Protein AF-A0A8T2GGM5-F1 (afdb_monomer_lite)

Foldseek 3Di:
DDDDDDDDDDPDDDDPVVVVVVVVVVVVVVVVVCVVVVVDDDPPPPDPDDDPPVVVVVVVVLVPCLADDDFDDWDKDFPDVVVTDIDIHRLHDPVLQVVVCVVKVVPWDFAFDQDQVPRDTHRDPQAGKTKDFDQQPNDSNNVSSLVSVCVVVVNDSVLDDTDMDIDADVPGDHHDDDPWHPHPPCCVPRNTDDDDDDDDD

Structure (mmCIF, N/CA/C/O backbone):
data_AF-A0A8T2GGM5-F1
#
_entry.id   AF-A0A8T2GGM5-F1
#
loop_
_atom_site.group_PDB
_atom_site.id
_atom_site.type_symbol
_atom_site.label_atom_id
_atom_site.label_alt_id
_atom_site.label_comp_id
_atom_site.label_asym_id
_atom_site.label_entity_id
_atom_site.label_seq_id
_atom_site.pdbx_PDB_ins_code
_atom_site.Cartn_x
_atom_site.Cartn_y
_atom_site.Cartn_z
_atom_site.occupancy
_atom_site.B_iso_or_equiv
_atom_site.auth_seq_id
_atom_site.auth_comp_id
_atom_site.auth_asym_id
_atom_site.auth_atom_id
_atom_site.pdbx_PDB_model_num
ATOM 1 N N . MET A 1 1 ? -84.535 -70.456 31.467 1.00 42.91 1 MET A N 1
ATOM 2 C CA . MET A 1 1 ? -83.185 -70.682 30.899 1.00 42.91 1 MET A CA 1
ATOM 3 C C . MET A 1 1 ? -82.770 -69.433 30.130 1.00 42.91 1 MET A C 1
ATOM 5 O O . MET A 1 1 ? -83.358 -69.172 29.094 1.00 42.91 1 MET A O 1
ATOM 9 N N . ALA A 1 2 ? -81.809 -68.649 30.625 1.00 42.91 2 ALA A N 1
ATOM 10 C CA . ALA A 1 2 ? -81.232 -67.522 29.884 1.00 42.91 2 ALA A CA 1
ATOM 11 C C . ALA A 1 2 ? -79.712 -67.502 30.117 1.00 42.91 2 ALA A C 1
ATOM 13 O O . ALA A 1 2 ? -79.258 -67.388 31.253 1.00 42.91 2 ALA A O 1
ATOM 14 N N . LYS A 1 3 ? -78.930 -67.706 29.048 1.00 44.69 3 LYS A N 1
ATOM 15 C CA . LYS A 1 3 ? -77.458 -67.732 29.071 1.00 44.69 3 LYS A CA 1
ATOM 16 C C . LYS A 1 3 ? -76.915 -66.301 29.046 1.00 44.69 3 LYS A C 1
ATOM 18 O O . LYS A 1 3 ? -77.117 -65.589 28.066 1.00 44.69 3 LYS A O 1
ATOM 23 N N . LEU A 1 4 ? -76.180 -65.918 30.089 1.00 45.84 4 LEU A N 1
ATOM 24 C CA . LEU A 1 4 ? -75.375 -64.696 30.124 1.00 45.84 4 LEU A CA 1
ATOM 25 C C . LEU A 1 4 ? -74.154 -64.863 29.201 1.00 45.84 4 LEU A C 1
ATOM 27 O O . LEU A 1 4 ? -73.395 -65.824 29.332 1.00 45.84 4 LEU A O 1
ATOM 31 N N . ARG A 1 5 ? -73.959 -63.937 28.259 1.00 47.62 5 ARG A N 1
ATOM 32 C CA . ARG A 1 5 ? -72.836 -63.940 27.310 1.00 47.62 5 ARG A CA 1
ATOM 33 C C . ARG A 1 5 ? -71.737 -63.017 27.847 1.00 47.62 5 ARG A C 1
ATOM 35 O O . ARG A 1 5 ? -71.919 -61.806 27.884 1.00 47.62 5 ARG A O 1
ATOM 42 N N . HIS A 1 6 ? -70.605 -63.574 28.277 1.00 51.78 6 HIS A N 1
ATOM 43 C CA . HIS A 1 6 ? -69.427 -62.779 28.638 1.00 51.78 6 HIS A CA 1
ATOM 44 C C . HIS A 1 6 ? -68.730 -62.242 27.382 1.00 51.78 6 HIS A C 1
ATOM 46 O O . HIS A 1 6 ? -68.282 -63.006 26.526 1.00 51.78 6 HIS A O 1
ATOM 52 N N . SER A 1 7 ? -68.638 -60.915 27.294 1.00 49.38 7 SER A N 1
ATOM 53 C CA . SER A 1 7 ? -67.821 -60.202 26.313 1.00 49.38 7 SER A CA 1
ATOM 54 C C . SER A 1 7 ? -66.350 -60.291 26.727 1.00 49.38 7 SER A C 1
ATOM 56 O O . SER A 1 7 ? -65.960 -59.772 27.772 1.00 49.38 7 SER A O 1
ATOM 58 N N . ARG A 1 8 ? -65.525 -60.976 25.926 1.00 52.66 8 ARG A N 1
ATOM 59 C CA . ARG A 1 8 ? -64.063 -60.944 26.058 1.00 52.66 8 ARG A CA 1
ATOM 60 C C . ARG A 1 8 ? -63.559 -59.634 25.450 1.00 52.66 8 ARG A C 1
ATOM 62 O O . ARG A 1 8 ? -63.553 -59.492 24.231 1.00 52.66 8 ARG A O 1
ATOM 69 N N . PHE A 1 9 ? -63.107 -58.703 26.289 1.00 50.44 9 PHE A N 1
ATOM 70 C CA . PHE A 1 9 ? -62.332 -57.546 25.839 1.00 50.44 9 PHE A CA 1
ATOM 71 C C . PHE A 1 9 ? -60.983 -58.030 25.299 1.00 50.44 9 PHE A C 1
ATOM 73 O O . PHE A 1 9 ? -60.097 -58.440 26.047 1.00 50.44 9 PHE A O 1
ATOM 80 N N . GLN A 1 10 ? -60.842 -58.021 23.979 1.00 55.25 10 GLN A N 1
ATOM 81 C CA . GLN A 1 10 ? -59.592 -58.337 23.307 1.00 55.25 10 GLN A CA 1
ATOM 82 C C . GLN A 1 10 ? -58.747 -57.058 23.270 1.00 55.25 10 GLN A C 1
ATOM 84 O O . GLN A 1 10 ? -59.100 -56.092 22.594 1.00 55.25 10 GLN A O 1
ATOM 89 N N . ALA A 1 11 ? -57.655 -57.024 24.037 1.00 58.66 11 ALA A N 1
ATOM 90 C CA . ALA A 1 11 ? -56.726 -55.898 24.031 1.00 58.66 11 ALA A CA 1
ATOM 91 C C . ALA A 1 11 ? -56.147 -55.724 22.617 1.00 58.66 11 ALA A C 1
ATOM 93 O O . ALA A 1 11 ? -55.472 -56.609 22.084 1.00 58.66 11 ALA A O 1
ATOM 94 N N . ARG A 1 12 ? -56.459 -54.585 21.991 1.00 62.25 12 ARG A N 1
ATOM 95 C CA . ARG A 1 12 ? -55.993 -54.217 20.652 1.00 62.25 12 ARG A CA 1
ATOM 96 C C . ARG A 1 12 ? -54.467 -54.118 20.690 1.00 62.25 12 ARG A C 1
ATOM 98 O O . ARG A 1 12 ? -53.935 -53.248 21.368 1.00 62.25 12 ARG A O 1
ATOM 105 N N . LYS A 1 13 ? -53.762 -55.015 19.994 1.00 65.06 13 LYS A N 1
ATOM 106 C CA . LYS A 1 13 ? -52.297 -54.958 19.866 1.00 65.06 13 LYS A CA 1
ATOM 107 C C . LYS A 1 13 ? -51.934 -53.795 18.943 1.00 65.06 13 LYS A C 1
ATOM 109 O O . LYS A 1 13 ? -52.386 -53.755 17.801 1.00 65.06 13 LYS A O 1
ATOM 114 N N . TRP A 1 14 ? -51.177 -52.830 19.455 1.00 70.00 14 TRP A N 1
ATOM 115 C CA . TRP A 1 14 ? -50.725 -51.678 18.675 1.00 70.00 14 TRP A CA 1
ATOM 116 C C . TRP A 1 14 ? -49.613 -52.115 17.723 1.00 70.00 14 TRP A C 1
ATOM 118 O O . TRP A 1 14 ? -48.764 -52.929 18.088 1.00 70.00 14 TRP A O 1
ATOM 128 N N . SER A 1 15 ? -49.632 -51.598 16.494 1.00 81.62 15 SER A N 1
ATOM 129 C CA . SER A 1 15 ? -48.531 -51.814 15.558 1.00 81.62 15 SER A CA 1
ATOM 130 C C . SER A 1 15 ? -47.267 -51.126 16.080 1.00 81.62 15 SER A C 1
ATOM 132 O O . SER A 1 15 ? -47.335 -50.107 16.770 1.00 81.62 15 SER A O 1
ATOM 134 N N . THR A 1 16 ? -46.101 -51.671 15.739 1.00 82.94 16 THR A N 1
ATOM 135 C CA . THR A 1 16 ? -44.793 -51.109 16.116 1.00 82.94 16 THR A CA 1
ATOM 136 C C . THR A 1 16 ? -44.655 -49.646 15.695 1.00 82.94 16 THR A C 1
ATOM 138 O O . THR A 1 16 ? -44.166 -48.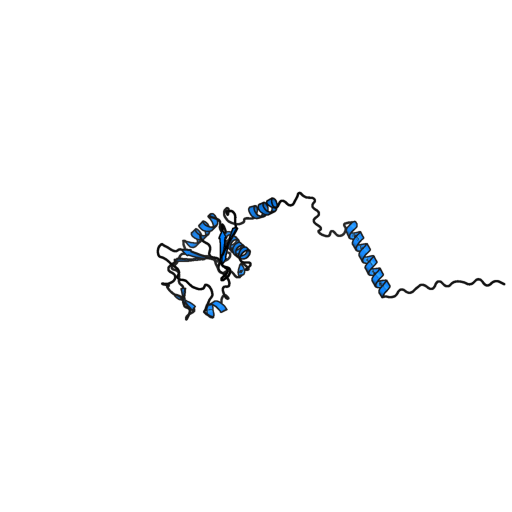829 16.467 1.00 82.94 16 THR A O 1
ATOM 141 N N . LEU A 1 17 ? -45.182 -49.285 14.521 1.00 83.12 17 LEU A N 1
ATOM 142 C CA . LEU A 1 17 ? -45.219 -47.906 14.034 1.00 83.12 17 LEU A CA 1
ATOM 143 C C . LEU A 1 17 ? -46.023 -46.974 14.956 1.00 83.12 17 LEU A C 1
ATOM 145 O O . LEU A 1 17 ? -45.583 -45.864 15.239 1.00 83.12 17 LEU A O 1
ATOM 149 N N . MET A 1 18 ? -47.178 -47.425 15.455 1.00 85.94 18 MET A N 1
ATOM 150 C CA . MET A 1 18 ? -48.008 -46.634 16.371 1.00 85.94 18 MET A CA 1
ATOM 151 C C . MET A 1 18 ? -47.339 -46.449 17.733 1.00 85.94 18 MET A C 1
ATOM 153 O O . MET A 1 18 ? -47.458 -45.384 18.329 1.00 85.94 18 MET A O 1
ATOM 157 N N . LEU A 1 19 ? -46.591 -47.450 18.203 1.00 88.00 19 LEU A N 1
ATOM 158 C CA . LEU A 1 19 ? -45.772 -47.332 19.412 1.00 88.00 19 LEU A CA 1
ATOM 159 C C . LEU A 1 19 ? -44.638 -46.314 19.237 1.00 88.00 19 LEU A C 1
ATOM 161 O O . LEU A 1 19 ? -44.424 -45.493 20.125 1.00 88.00 19 LEU A O 1
ATOM 165 N N . VAL A 1 20 ? -43.951 -46.324 18.090 1.00 90.25 20 VAL A N 1
ATOM 166 C CA . VAL A 1 20 ? -42.879 -45.360 17.785 1.00 90.25 20 VAL A CA 1
ATOM 167 C C . VAL A 1 20 ? -43.429 -43.937 17.680 1.00 90.25 20 VAL A C 1
ATOM 169 O O . VAL A 1 20 ? -42.880 -43.026 18.294 1.00 90.25 20 VAL A O 1
ATOM 172 N N . LEU A 1 21 ? -44.540 -43.741 16.966 1.00 90.50 21 LEU A N 1
ATOM 173 C CA . LEU A 1 21 ? -45.196 -42.434 16.853 1.00 90.50 21 LEU A CA 1
ATOM 174 C C . LEU A 1 21 ? -45.658 -41.912 18.217 1.00 90.50 21 LEU A C 1
ATOM 176 O O . LEU A 1 21 ? -45.466 -40.738 18.524 1.00 90.50 21 LEU A O 1
ATOM 180 N N . PHE A 1 22 ? -46.213 -42.786 19.058 1.00 91.38 22 PHE A N 1
ATOM 181 C CA . PHE A 1 22 ? -46.616 -42.428 20.413 1.00 91.38 22 PHE A CA 1
ATOM 182 C C . PHE A 1 22 ? -45.415 -42.046 21.289 1.00 91.38 22 PHE A C 1
ATOM 184 O O . PHE A 1 22 ? -45.475 -41.054 22.010 1.00 91.38 22 PHE A O 1
ATOM 191 N N . MET A 1 23 ? -44.300 -42.776 21.193 1.00 92.62 23 MET A N 1
ATOM 192 C CA . MET A 1 23 ? -43.065 -42.441 21.910 1.00 92.62 23 MET A CA 1
ATOM 193 C C . MET A 1 23 ? -42.485 -41.093 21.471 1.00 92.62 23 MET A C 1
ATOM 195 O O . MET A 1 23 ? -42.117 -40.291 22.326 1.00 92.62 23 MET A O 1
ATOM 199 N N . LEU A 1 24 ? -42.455 -40.807 20.165 1.00 93.75 24 LEU A N 1
ATOM 200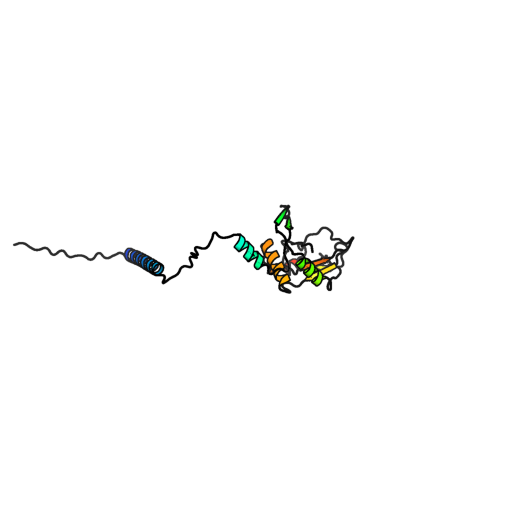 C CA . LEU A 1 24 ? -42.010 -39.512 19.638 1.00 93.75 24 LEU A CA 1
ATOM 201 C C . LEU A 1 24 ? -42.914 -38.372 20.120 1.00 93.75 24 LEU A C 1
ATOM 203 O O . LEU A 1 24 ? -42.420 -37.339 20.562 1.00 93.75 24 LEU A O 1
ATOM 207 N N . PHE A 1 25 ? -44.231 -38.578 20.108 1.00 94.50 25 PHE A N 1
ATOM 208 C CA . PHE A 1 25 ? -45.190 -37.599 20.611 1.00 94.50 25 PHE A CA 1
ATOM 209 C C . PHE A 1 25 ? -44.989 -37.315 22.109 1.00 94.50 25 PHE A C 1
ATOM 211 O O . PHE A 1 25 ? -44.865 -36.157 22.511 1.00 94.50 25 PHE A O 1
ATOM 218 N N . MET A 1 26 ? -44.853 -38.353 22.936 1.00 94.69 26 MET A N 1
ATOM 219 C CA . MET A 1 26 ? -44.595 -38.182 24.371 1.00 94.69 26 MET A CA 1
ATOM 220 C C . MET A 1 26 ? -43.242 -37.504 24.637 1.00 94.69 26 MET A C 1
ATOM 222 O O . MET A 1 26 ? -43.164 -36.634 25.502 1.00 94.69 26 MET A O 1
ATOM 226 N N . LEU A 1 27 ? -42.202 -37.822 23.857 1.00 93.44 27 LEU A N 1
ATOM 227 C CA . LEU A 1 27 ? -40.903 -37.148 23.932 1.00 93.44 27 LEU A CA 1
ATOM 228 C C . LEU A 1 27 ? -41.029 -35.647 23.631 1.00 93.44 27 LEU A C 1
ATOM 230 O O . LEU A 1 27 ? -40.470 -34.837 24.367 1.00 93.44 27 LEU A O 1
ATOM 234 N N . THR A 1 28 ? -41.796 -35.263 22.602 1.00 92.12 28 THR A N 1
ATOM 235 C CA . THR A 1 28 ? -42.014 -33.841 22.280 1.00 92.12 28 THR A CA 1
ATOM 236 C C . THR A 1 28 ? -42.745 -33.093 23.395 1.00 92.12 28 THR A C 1
ATOM 238 O O . THR A 1 28 ? -42.351 -31.978 23.728 1.00 92.12 28 THR A O 1
ATOM 241 N N . ILE A 1 29 ? -43.745 -33.710 24.035 1.00 93.88 29 ILE A N 1
ATOM 242 C CA . ILE A 1 29 ? -44.460 -33.111 25.173 1.00 93.88 29 ILE A CA 1
ATOM 243 C C . ILE A 1 29 ? -43.521 -32.903 26.364 1.00 93.88 29 ILE A C 1
ATOM 245 O O . ILE A 1 29 ? -43.540 -31.839 26.980 1.00 93.88 29 ILE A O 1
ATOM 249 N N . VAL A 1 30 ? -42.681 -33.892 26.681 1.00 90.38 30 VAL A N 1
ATOM 250 C CA . VAL A 1 30 ? -41.696 -33.773 27.766 1.00 90.38 30 VAL A CA 1
ATOM 251 C C . VAL A 1 30 ? -40.699 -32.653 27.467 1.00 90.38 30 VAL A C 1
ATOM 253 O O . VAL A 1 30 ? -40.417 -31.847 28.349 1.00 90.38 30 VAL A O 1
ATOM 256 N N . LEU A 1 31 ? -40.220 -32.544 26.224 1.00 88.38 31 LEU A N 1
ATOM 257 C CA . LEU A 1 31 ? -39.298 -31.482 25.816 1.00 88.38 31 LEU A CA 1
ATOM 258 C C . LEU A 1 31 ? -39.932 -30.086 25.955 1.00 88.38 31 LEU A C 1
ATOM 260 O O . LEU A 1 31 ? -39.297 -29.168 26.468 1.00 88.38 31 LEU A O 1
ATOM 264 N N . LEU A 1 32 ? -41.202 -29.942 25.556 1.00 88.25 32 LEU A N 1
ATOM 265 C CA . LEU A 1 32 ? -41.968 -28.700 25.702 1.00 88.25 32 LEU A CA 1
ATOM 266 C C . LEU A 1 32 ? -42.216 -28.339 27.170 1.00 88.25 32 LEU A C 1
ATOM 268 O O . LEU A 1 32 ? -42.110 -27.169 27.530 1.00 88.25 32 LEU A O 1
ATOM 272 N N . MET A 1 33 ? -42.492 -29.322 28.031 1.00 89.00 33 MET A N 1
ATOM 273 C CA . MET A 1 33 ? -42.613 -29.077 29.470 1.00 89.00 33 MET A CA 1
ATOM 274 C C . MET A 1 33 ? -41.278 -28.651 30.086 1.00 89.00 33 MET A C 1
ATOM 276 O O . MET A 1 33 ? -41.246 -27.692 30.847 1.00 89.00 33 MET A O 1
ATOM 280 N N . LEU A 1 34 ? -40.164 -29.295 29.731 1.00 84.44 34 LEU A N 1
ATOM 281 C CA . LEU A 1 34 ? -38.838 -28.907 30.226 1.00 84.44 34 LEU A CA 1
ATOM 282 C C . LEU A 1 34 ? -38.433 -27.487 29.791 1.00 84.44 34 LEU A C 1
ATOM 284 O O . LEU A 1 34 ? -37.801 -26.776 30.574 1.00 84.44 34 LEU A O 1
ATOM 288 N N . LEU A 1 35 ? -38.832 -27.064 28.585 1.00 80.56 35 LEU A N 1
ATOM 289 C CA . LEU A 1 35 ? -38.693 -25.683 28.109 1.00 80.56 35 LEU A CA 1
ATOM 290 C C . LEU A 1 35 ? -39.593 -24.716 28.897 1.00 80.56 35 LEU A C 1
ATOM 292 O O . LEU A 1 35 ? -39.129 -23.660 29.316 1.00 80.56 35 LEU A O 1
ATOM 296 N N . ALA A 1 36 ? -40.853 -25.083 29.155 1.00 78.06 36 ALA A N 1
ATOM 297 C CA . ALA A 1 36 ? -41.802 -24.255 29.906 1.00 78.06 36 ALA A CA 1
ATOM 298 C C . ALA A 1 36 ? -41.420 -24.081 31.389 1.00 78.06 36 ALA A C 1
ATOM 300 O O . ALA A 1 36 ? -41.644 -23.018 31.961 1.00 78.06 36 ALA A O 1
ATOM 301 N N . PHE A 1 37 ? -40.815 -25.102 32.004 1.00 82.38 37 PHE A N 1
ATOM 302 C CA . PHE A 1 37 ? -40.308 -25.058 33.380 1.00 82.38 37 PHE A CA 1
ATOM 303 C C . PHE A 1 37 ? -38.871 -24.513 33.490 1.00 82.38 37 PHE A C 1
ATOM 305 O O . PHE A 1 37 ? -38.316 -24.493 34.586 1.00 82.38 37 PHE A O 1
ATOM 312 N N . GLY A 1 38 ? -38.256 -24.077 32.381 1.00 69.12 38 GLY A N 1
ATOM 313 C CA . GLY A 1 38 ? -36.935 -23.435 32.384 1.00 69.12 38 GLY A CA 1
ATOM 314 C C . GLY A 1 38 ? -35.763 -24.356 32.746 1.00 69.12 38 GLY A C 1
ATOM 315 O O . GLY A 1 38 ? -34.688 -23.868 33.081 1.00 69.12 38 GLY A O 1
ATOM 316 N N . VAL A 1 39 ? -35.946 -25.680 32.680 1.00 74.00 39 VAL A N 1
ATOM 317 C CA . VAL A 1 39 ? -34.891 -26.677 32.959 1.00 74.00 39 VAL A CA 1
ATOM 318 C C . VAL A 1 39 ? -33.883 -26.748 31.803 1.00 74.00 39 VAL A C 1
ATOM 320 O O . VAL A 1 39 ? -32.714 -27.064 32.009 1.00 74.00 39 VAL A O 1
ATOM 323 N N . PHE A 1 40 ? -34.326 -26.397 30.593 1.00 56.47 40 PHE A N 1
ATOM 324 C CA . PHE A 1 40 ? -33.477 -26.141 29.434 1.00 56.47 40 PHE A CA 1
ATOM 325 C C . PHE A 1 40 ? -33.751 -24.728 28.921 1.00 56.47 40 PHE A C 1
ATOM 327 O O . PHE A 1 40 ? -34.830 -24.447 28.407 1.00 56.47 40 PHE A O 1
ATOM 334 N N . SER A 1 41 ? -32.775 -23.835 29.037 1.00 56.53 41 SER A N 1
ATOM 335 C CA . SER A 1 41 ? -32.801 -22.526 28.390 1.00 56.53 41 SER A CA 1
ATOM 336 C C . SER A 1 41 ? -32.208 -22.648 26.984 1.00 56.53 41 SER A C 1
ATOM 338 O O . SER A 1 41 ? -31.015 -22.887 26.809 1.00 56.53 41 SER A O 1
ATOM 340 N N . LEU A 1 42 ? -33.045 -22.484 25.956 1.00 51.19 42 LEU A N 1
ATOM 341 C CA . LEU A 1 42 ? -32.550 -22.097 24.633 1.00 51.19 42 LEU A CA 1
ATOM 342 C C . LEU A 1 42 ? -32.047 -20.648 24.740 1.00 51.19 42 LEU A C 1
ATOM 344 O O . LEU A 1 42 ? -32.717 -19.849 25.400 1.00 51.19 42 LEU A O 1
ATOM 348 N N . PRO A 1 43 ? -30.912 -20.277 24.119 1.00 46.62 43 PRO A N 1
ATOM 349 C CA . PRO A 1 43 ? -30.427 -18.904 24.126 1.00 46.62 43 PRO A CA 1
ATOM 350 C C . PRO A 1 43 ? -31.308 -18.081 23.181 1.00 46.62 43 PRO A C 1
ATOM 352 O O . PRO A 1 43 ? -30.952 -17.797 22.042 1.00 46.62 43 PRO A O 1
ATOM 355 N N . ILE A 1 44 ? -32.513 -17.760 23.636 1.00 46.75 44 ILE A N 1
ATOM 356 C CA . ILE A 1 44 ? -33.374 -16.769 23.016 1.00 46.75 44 ILE A CA 1
ATOM 357 C C . ILE A 1 44 ? -33.119 -15.498 23.812 1.00 46.75 44 ILE A C 1
ATOM 359 O O . ILE A 1 44 ? -33.619 -15.339 24.924 1.00 46.75 44 ILE A O 1
ATOM 363 N N . ASN A 1 45 ? -32.267 -14.636 23.256 1.00 40.12 45 ASN A N 1
ATOM 364 C CA . ASN A 1 45 ? -32.046 -13.284 23.752 1.00 40.12 45 ASN A CA 1
ATOM 365 C C . ASN A 1 45 ? -33.366 -12.509 23.654 1.00 40.12 45 ASN A C 1
ATOM 367 O O . ASN A 1 45 ? -33.648 -11.877 22.640 1.00 40.12 45 ASN A O 1
ATOM 371 N N . ASN A 1 46 ? -34.169 -12.578 24.709 1.00 41.75 46 ASN A N 1
ATOM 372 C CA . ASN A 1 46 ? -35.266 -11.661 24.963 1.00 41.75 46 ASN A CA 1
ATOM 373 C C . ASN A 1 46 ? -34.772 -10.621 25.966 1.00 41.75 46 ASN A C 1
ATOM 375 O O . ASN A 1 46 ? -35.169 -10.647 27.127 1.00 41.75 46 ASN A O 1
ATOM 379 N N . ASP A 1 47 ? -33.896 -9.726 25.516 1.00 39.09 47 ASP A N 1
ATOM 380 C CA . ASP A 1 47 ? -33.758 -8.445 26.195 1.00 39.09 47 ASP A CA 1
ATOM 381 C C . ASP A 1 47 ? -34.750 -7.488 25.548 1.00 39.09 47 ASP A C 1
ATOM 383 O O . ASP A 1 47 ? -34.555 -6.988 24.438 1.00 39.09 47 ASP A O 1
ATOM 387 N N . GLU A 1 48 ? -35.829 -7.238 26.281 1.00 43.94 48 GLU A N 1
ATOM 388 C CA . GLU A 1 48 ? -36.600 -6.009 26.192 1.00 43.94 48 GLU A CA 1
ATOM 389 C C . GLU A 1 48 ? -35.661 -4.857 26.586 1.00 43.94 48 GLU A C 1
ATOM 391 O O . GLU A 1 48 ? -35.612 -4.389 27.719 1.00 43.94 48 GLU A O 1
ATOM 396 N N . SER A 1 49 ? -34.823 -4.453 25.637 1.00 40.31 49 SER A N 1
ATOM 397 C CA . SER A 1 49 ? -33.986 -3.271 25.721 1.00 40.31 49 SER A CA 1
ATOM 398 C C . SER A 1 49 ? -34.231 -2.435 24.473 1.00 40.31 49 SER A C 1
ATOM 400 O O . SER A 1 49 ? -34.470 -2.958 23.387 1.00 40.31 49 SER A O 1
ATOM 402 N N . SER A 1 50 ? -34.283 -1.129 24.715 1.00 46.09 50 SER A N 1
ATOM 403 C CA . SER A 1 50 ? -34.370 0.030 23.825 1.00 46.09 50 SER A CA 1
ATOM 404 C C . SER A 1 50 ? -34.142 -0.229 22.326 1.00 46.09 50 SER A C 1
ATOM 406 O O . SER A 1 50 ? -33.272 -1.024 21.978 1.00 46.09 50 SER A O 1
ATOM 408 N N . PRO A 1 51 ? -34.844 0.492 21.421 1.00 42.97 51 PRO A N 1
ATOM 409 C CA . PRO A 1 51 ? -34.704 0.290 19.979 1.00 42.97 51 PRO A CA 1
ATOM 410 C C . PRO A 1 51 ? -33.223 0.270 19.623 1.00 42.97 51 PRO A C 1
ATOM 412 O O . PRO A 1 51 ? -32.519 1.211 19.987 1.00 42.97 51 PRO A O 1
ATOM 415 N N . ILE A 1 52 ? -32.779 -0.832 19.000 1.00 50.34 52 ILE A N 1
ATOM 416 C CA . ILE A 1 52 ? -31.380 -1.101 18.664 1.00 50.34 52 ILE A CA 1
ATOM 417 C C . ILE A 1 52 ? -30.785 0.164 18.066 1.00 50.34 52 ILE A C 1
ATOM 419 O O . ILE A 1 52 ? -31.033 0.522 16.913 1.00 50.34 52 ILE A O 1
ATOM 423 N N . ASP A 1 53 ? -30.034 0.868 18.900 1.00 46.22 53 ASP A N 1
ATOM 424 C CA . ASP A 1 53 ? -29.446 2.118 18.510 1.00 46.22 53 ASP A CA 1
ATOM 425 C C . ASP A 1 53 ? -28.267 1.754 17.617 1.00 46.22 53 ASP A C 1
ATOM 427 O O . ASP A 1 53 ? -27.230 1.268 18.075 1.00 46.22 53 ASP A O 1
ATOM 431 N N . LEU A 1 54 ? -28.418 1.956 16.311 1.00 55.50 54 LEU A N 1
ATOM 432 C CA . LEU A 1 54 ? -27.304 1.848 15.372 1.00 55.50 54 LEU A CA 1
ATOM 433 C C . LEU A 1 54 ? -26.144 2.766 15.797 1.00 55.50 54 LEU A C 1
ATOM 435 O O . LEU A 1 54 ? -24.999 2.507 15.425 1.00 55.50 54 LEU A O 1
ATOM 439 N N . SER A 1 55 ? -26.405 3.792 16.619 1.00 53.06 55 SER A N 1
ATOM 440 C CA . SER A 1 55 ? -25.376 4.593 17.271 1.00 53.06 55 SER A CA 1
ATOM 441 C C . SER A 1 55 ? -24.597 3.822 18.342 1.00 53.06 55 SER A C 1
ATOM 443 O O . SER A 1 55 ? -23.411 4.087 18.482 1.00 53.06 55 SER A O 1
ATOM 445 N N . TYR A 1 56 ? -25.178 2.830 19.027 1.00 46.28 56 TYR A N 1
ATOM 446 C CA . TYR A 1 56 ? -24.466 1.949 19.960 1.00 46.28 56 TYR A CA 1
ATOM 447 C C . TYR A 1 56 ? -23.524 0.998 19.222 1.00 46.28 56 TYR A C 1
ATOM 449 O O . TYR A 1 56 ? -22.363 0.890 19.598 1.00 46.28 56 TYR A O 1
ATOM 457 N N . PHE A 1 57 ? -23.956 0.381 18.117 1.00 53.03 57 PHE A N 1
ATOM 458 C CA . PHE A 1 57 ? -23.053 -0.414 17.272 1.00 53.03 57 PHE A CA 1
ATOM 459 C C . PHE A 1 57 ? -21.970 0.452 16.627 1.00 53.03 57 PHE A C 1
ATOM 461 O O . PHE A 1 57 ? -20.799 0.076 16.618 1.00 53.03 57 PHE A O 1
ATOM 468 N N . ARG A 1 58 ? -22.333 1.649 16.151 1.00 49.06 58 ARG A N 1
ATOM 469 C CA . ARG A 1 58 ? -21.373 2.641 15.659 1.00 49.06 58 ARG A CA 1
ATOM 470 C C . ARG A 1 58 ? -20.400 3.060 16.762 1.00 49.06 58 ARG A C 1
ATOM 472 O O . ARG A 1 58 ? -19.205 3.092 16.497 1.00 49.06 58 ARG A O 1
ATOM 479 N N . ARG A 1 59 ? -20.858 3.327 17.989 1.00 45.25 59 ARG A N 1
ATOM 480 C CA . ARG A 1 59 ? -20.017 3.698 19.141 1.00 45.25 59 ARG A CA 1
ATOM 481 C C . ARG A 1 59 ? -19.132 2.547 19.583 1.00 45.25 59 ARG A C 1
ATOM 483 O O . ARG A 1 59 ? -17.943 2.769 19.712 1.00 45.25 59 ARG A O 1
ATOM 490 N N . ALA A 1 60 ? -19.641 1.326 19.695 1.00 46.09 60 ALA A N 1
ATOM 491 C CA . ALA A 1 60 ? -18.852 0.148 20.045 1.00 46.09 60 ALA A CA 1
ATOM 492 C C . ALA A 1 60 ? -17.799 -0.191 18.972 1.00 46.09 60 ALA A C 1
ATOM 494 O O . ALA A 1 60 ? -16.684 -0.578 19.311 1.00 46.09 60 ALA A O 1
ATOM 495 N N . ALA A 1 61 ? -18.106 0.005 17.684 1.00 54.03 61 ALA A N 1
ATOM 496 C CA . ALA A 1 61 ? -17.130 -0.102 16.595 1.00 54.03 61 ALA A CA 1
ATOM 497 C C . ALA A 1 61 ? -16.103 1.048 16.605 1.00 54.03 61 ALA A C 1
ATOM 499 O O . ALA A 1 61 ? -14.939 0.836 16.273 1.00 54.03 61 ALA A O 1
ATOM 500 N N . THR A 1 62 ? -16.515 2.250 17.021 1.00 49.81 62 THR A N 1
ATOM 501 C CA . THR A 1 62 ? -15.648 3.437 17.125 1.00 49.81 62 THR A CA 1
ATOM 502 C C . THR A 1 62 ? -14.739 3.372 18.362 1.00 49.81 62 THR A C 1
ATOM 504 O O . THR A 1 62 ? -13.563 3.707 18.273 1.00 49.81 62 THR A O 1
ATOM 507 N N . GLU A 1 63 ? -15.237 2.878 19.498 1.00 46.47 63 GLU A N 1
ATOM 508 C CA . GLU A 1 63 ? -14.488 2.661 20.745 1.00 46.47 63 GLU A CA 1
ATOM 509 C C . GLU A 1 63 ? -13.551 1.448 20.651 1.00 46.47 63 GLU A C 1
ATOM 511 O O . GLU A 1 63 ? -12.502 1.432 21.289 1.00 46.47 63 GLU A O 1
ATOM 516 N N . ARG A 1 64 ? -13.862 0.463 19.793 1.00 50.31 64 ARG A N 1
ATOM 517 C CA . ARG A 1 64 ? -12.957 -0.646 19.432 1.00 50.31 64 ARG A CA 1
ATOM 518 C C . ARG A 1 64 ? -11.967 -0.315 18.317 1.00 50.31 64 ARG A C 1
ATOM 520 O O . ARG A 1 64 ? -11.332 -1.232 17.793 1.00 50.31 64 ARG A O 1
ATOM 527 N N . SER A 1 65 ? -11.807 0.951 17.933 1.00 55.03 65 SER A N 1
ATOM 528 C CA . SER A 1 65 ? -10.744 1.333 17.005 1.00 55.03 65 SER A CA 1
ATOM 529 C C . SER A 1 65 ? -9.386 1.131 17.680 1.00 55.03 65 SER A C 1
ATOM 531 O O . SER A 1 65 ? -8.803 2.054 18.233 1.00 55.03 65 SER A O 1
ATOM 533 N N . GLU A 1 66 ? -8.854 -0.089 17.605 1.00 66.69 66 GLU A N 1
ATOM 534 C CA . GLU A 1 66 ? -7.485 -0.436 18.006 1.00 66.69 66 GLU A CA 1
ATOM 535 C C . GLU A 1 66 ? -6.413 0.208 17.099 1.00 66.69 66 GLU A C 1
ATOM 537 O O . GLU A 1 66 ? -5.230 -0.127 17.195 1.00 66.69 66 GLU A O 1
ATOM 542 N N . GLY A 1 67 ? -6.830 1.085 16.179 1.00 68.38 67 GLY A N 1
ATOM 543 C CA . GLY A 1 67 ? -5.965 1.877 15.316 1.00 68.38 67 GLY A CA 1
ATOM 544 C C . GLY A 1 67 ? -5.404 3.092 16.045 1.00 68.38 67 GLY A C 1
ATOM 545 O O . GLY A 1 67 ? -5.996 3.606 16.994 1.00 68.38 67 GLY A O 1
ATOM 546 N N . LEU A 1 68 ? -4.238 3.545 15.600 1.00 84.94 68 LEU A N 1
ATOM 547 C CA . LEU A 1 68 ? -3.617 4.748 16.137 1.00 84.94 68 LEU A CA 1
ATOM 548 C C . LEU A 1 68 ? -4.349 5.975 15.574 1.00 84.94 68 LEU A C 1
ATOM 550 O O . LEU A 1 68 ? -4.481 6.097 14.364 1.00 84.94 68 LEU A O 1
ATOM 554 N N . GLY A 1 69 ? -4.813 6.891 16.423 1.00 87.25 69 GLY A N 1
ATOM 555 C CA . GLY A 1 69 ? -5.454 8.131 15.971 1.00 87.25 69 GLY A CA 1
ATOM 556 C C . GLY A 1 69 ? -6.904 7.987 15.489 1.00 87.25 69 GLY A C 1
ATOM 557 O O . GLY A 1 69 ? -7.512 6.918 15.562 1.00 87.25 69 GLY A O 1
ATOM 558 N N . LYS A 1 70 ? -7.493 9.101 15.034 1.00 88.94 70 LYS A N 1
ATOM 559 C CA . LYS A 1 70 ? -8.885 9.147 14.552 1.00 88.94 70 LYS A CA 1
ATOM 560 C C . LYS A 1 70 ? -8.906 9.223 13.030 1.00 88.94 70 LYS A C 1
ATOM 562 O O . LYS A 1 70 ? -8.268 10.085 12.438 1.00 88.94 70 LYS A O 1
ATOM 567 N N . ARG A 1 71 ? -9.686 8.348 12.397 1.00 90.88 71 ARG A N 1
ATOM 568 C CA . ARG A 1 71 ? -9.974 8.431 10.959 1.00 90.88 71 ARG A CA 1
ATOM 569 C C . ARG A 1 71 ? -11.182 9.330 10.724 1.00 90.88 71 ARG A C 1
ATOM 571 O O . ARG A 1 71 ? -12.099 9.344 11.545 1.00 90.88 71 ARG A O 1
ATOM 578 N N . GLY A 1 72 ? -11.174 10.054 9.608 1.00 89.81 72 GLY A N 1
ATOM 579 C CA . GLY A 1 72 ? -12.361 10.753 9.116 1.00 89.81 72 GLY A CA 1
ATOM 580 C C . GLY A 1 72 ? -13.447 9.784 8.643 1.00 89.81 72 GLY A C 1
ATOM 581 O O . GLY A 1 72 ? -13.253 8.565 8.642 1.00 89.81 72 GLY A O 1
ATOM 582 N N . ASP A 1 73 ? -14.580 10.335 8.208 1.00 92.19 73 ASP A N 1
ATOM 583 C CA . ASP A 1 73 ? -15.681 9.542 7.659 1.00 92.19 73 ASP A CA 1
ATOM 584 C C . ASP A 1 73 ? -15.212 8.740 6.440 1.00 92.19 73 ASP A C 1
ATOM 586 O O . ASP A 1 73 ? -14.642 9.279 5.488 1.00 92.19 73 ASP A O 1
ATOM 590 N N . GLN A 1 74 ? -15.428 7.430 6.488 1.00 94.06 74 GLN A N 1
ATOM 591 C CA . GLN A 1 74 ? -14.935 6.499 5.480 1.00 94.06 74 GLN A CA 1
ATOM 592 C C . GLN A 1 74 ? -15.977 6.310 4.383 1.00 94.06 74 GLN A C 1
ATOM 594 O O . GLN A 1 74 ? -17.151 6.073 4.668 1.00 94.06 74 GLN A O 1
ATOM 599 N N . TRP A 1 75 ? -15.543 6.362 3.127 1.00 95.12 75 TRP A N 1
ATOM 600 C CA . TRP A 1 75 ? -16.396 6.092 1.972 1.00 95.12 75 TRP A CA 1
ATOM 601 C C . TRP A 1 75 ? -15.572 5.539 0.806 1.00 95.12 75 TRP A C 1
ATOM 603 O O . TRP A 1 75 ? -14.343 5.628 0.796 1.00 95.12 75 TRP A O 1
ATOM 613 N N . THR A 1 76 ? -16.254 4.904 -0.147 1.00 97.38 76 THR A N 1
ATOM 614 C CA . THR A 1 76 ? -15.622 4.237 -1.293 1.00 97.38 76 THR A CA 1
ATOM 615 C C . THR A 1 76 ? -16.025 4.922 -2.587 1.00 97.38 76 THR A C 1
ATOM 617 O O . THR A 1 76 ? -17.210 5.135 -2.832 1.00 97.38 76 THR A O 1
ATOM 620 N N . GLU A 1 77 ? -15.040 5.213 -3.423 1.00 97.88 77 GLU A N 1
ATOM 621 C CA . GLU A 1 77 ? -15.215 5.713 -4.781 1.00 97.88 77 GLU A CA 1
ATOM 622 C C . GLU A 1 77 ? -14.893 4.602 -5.781 1.00 97.88 77 GLU A C 1
ATOM 624 O O . GLU A 1 77 ? -13.870 3.926 -5.657 1.00 97.88 77 GLU A O 1
ATOM 629 N N . VAL A 1 78 ? -15.753 4.405 -6.778 1.00 98.12 78 VAL A N 1
ATOM 630 C CA . VAL A 1 78 ? -15.511 3.443 -7.860 1.00 98.12 78 VAL A CA 1
ATOM 631 C C . VAL A 1 78 ? -14.838 4.172 -9.017 1.00 98.12 78 VAL A C 1
ATOM 633 O O . VAL A 1 78 ? -15.448 5.058 -9.609 1.00 98.12 78 VAL A O 1
ATOM 636 N N . LEU A 1 79 ? -13.609 3.782 -9.360 1.00 98.12 79 LEU A N 1
ATOM 637 C CA . LEU A 1 79 ? -12.875 4.356 -10.493 1.00 98.12 79 LEU A CA 1
ATOM 638 C C . LEU A 1 79 ? -13.090 3.560 -11.780 1.00 98.12 79 LEU A C 1
ATOM 640 O O . LEU A 1 79 ? -13.218 4.137 -12.856 1.00 98.12 79 LEU A O 1
ATOM 644 N N . SER A 1 80 ? -13.098 2.230 -11.682 1.00 98.44 80 SER A N 1
ATOM 645 C CA . SER A 1 80 ? -13.299 1.344 -12.828 1.00 98.44 80 SER A CA 1
ATOM 646 C C . SER A 1 80 ? -13.822 -0.020 -12.390 1.00 98.44 80 SER A C 1
ATOM 648 O O . SER A 1 80 ? -13.550 -0.485 -11.281 1.00 98.44 80 SER A O 1
ATOM 650 N N . TRP A 1 81 ? -14.558 -0.673 -13.286 1.00 97.31 81 TRP A N 1
ATOM 651 C CA . TRP A 1 81 ? -14.991 -2.063 -13.142 1.00 97.31 81 TRP A CA 1
ATOM 652 C C . TRP A 1 81 ? -14.092 -3.041 -13.910 1.00 97.31 81 TRP A C 1
ATOM 654 O O . TRP A 1 81 ? -14.002 -4.205 -13.522 1.00 97.31 81 TRP A O 1
ATOM 664 N N . GLU A 1 82 ? -13.393 -2.571 -14.948 1.00 96.94 82 GLU A N 1
ATOM 665 C CA . GLU A 1 82 ? -12.524 -3.384 -15.800 1.00 96.94 82 GLU A CA 1
ATOM 666 C C . GLU A 1 82 ? -11.265 -2.588 -16.217 1.00 96.94 82 GLU A C 1
ATOM 668 O O . GLU A 1 82 ? -11.338 -1.736 -17.102 1.00 96.94 82 GLU A O 1
ATOM 673 N N . PRO A 1 83 ? -10.105 -2.810 -15.562 1.00 96.19 83 PRO A N 1
ATOM 674 C CA . PRO A 1 83 ? -9.933 -3.592 -14.335 1.00 96.19 83 PRO A CA 1
ATOM 675 C C . PRO A 1 83 ? -10.632 -2.933 -13.135 1.00 96.19 83 PRO A C 1
ATOM 677 O O . PRO A 1 83 ? -10.845 -1.724 -13.111 1.00 96.19 83 PRO A O 1
ATOM 680 N N . ARG A 1 84 ? -10.964 -3.726 -12.110 1.00 97.44 84 ARG A N 1
ATOM 681 C CA . ARG A 1 84 ? -11.574 -3.221 -10.871 1.00 97.44 84 ARG A CA 1
ATOM 682 C C . ARG A 1 84 ? -10.612 -2.283 -10.140 1.00 97.44 84 ARG A C 1
ATOM 684 O O . ARG A 1 84 ? -9.539 -2.719 -9.728 1.00 97.44 84 ARG A O 1
ATOM 691 N N . ALA A 1 85 ? -11.019 -1.034 -9.942 1.00 98.19 85 ALA A N 1
ATOM 692 C CA . ALA A 1 85 ? -10.251 -0.024 -9.226 1.00 98.19 85 ALA A CA 1
ATOM 693 C C . ALA A 1 85 ? -11.174 0.823 -8.342 1.00 98.19 85 ALA A C 1
ATOM 695 O O . ALA A 1 85 ? -12.195 1.337 -8.805 1.00 98.19 85 ALA A O 1
ATOM 696 N N . PHE A 1 86 ? -10.794 0.979 -7.074 1.00 98.00 86 PHE A N 1
ATOM 697 C CA . PHE A 1 86 ? -11.563 1.693 -6.056 1.00 98.00 86 PHE A CA 1
ATOM 698 C C . PHE A 1 86 ? -10.640 2.592 -5.228 1.00 98.00 86 PHE A C 1
ATOM 700 O O . PHE A 1 86 ? -9.491 2.224 -4.980 1.00 98.00 86 PHE A O 1
ATOM 707 N N . VAL A 1 87 ? -11.152 3.732 -4.759 1.00 98.31 87 VAL A N 1
ATOM 708 C CA . VAL A 1 87 ? -10.485 4.569 -3.748 1.00 98.31 87 VAL A CA 1
ATOM 709 C C . VAL A 1 87 ? -11.226 4.430 -2.427 1.00 98.31 87 VAL A C 1
ATOM 711 O O . VAL A 1 87 ? -12.426 4.688 -2.347 1.00 98.31 87 VAL A O 1
ATOM 714 N N . TYR A 1 88 ? -10.501 4.045 -1.379 1.00 97.62 88 TYR A N 1
ATOM 715 C CA . TYR A 1 88 ? -11.012 4.017 -0.011 1.00 97.62 88 TYR A CA 1
ATOM 716 C C . TYR A 1 88 ? -10.565 5.277 0.727 1.00 97.62 88 TYR A C 1
ATOM 718 O O . TYR A 1 88 ? -9.427 5.380 1.191 1.00 97.62 88 TYR A O 1
ATOM 726 N N . HIS A 1 89 ? -11.466 6.249 0.832 1.00 97.38 89 HIS A N 1
ATOM 727 C CA . HIS A 1 89 ? -11.187 7.523 1.486 1.00 97.38 89 HIS A CA 1
ATOM 728 C C . HIS A 1 89 ? -11.077 7.341 3.003 1.00 97.38 89 HIS A C 1
ATOM 730 O O . HIS A 1 89 ? -11.857 6.604 3.611 1.00 97.38 89 HIS A O 1
ATOM 736 N N . ASN A 1 90 ? -10.101 8.019 3.618 1.00 96.56 90 ASN A N 1
ATOM 737 C CA . ASN A 1 90 ? -9.815 7.948 5.058 1.00 96.56 90 ASN A CA 1
ATOM 738 C C . ASN A 1 90 ? -9.537 6.514 5.567 1.00 96.56 90 ASN A C 1
ATOM 740 O O . ASN A 1 90 ? -9.961 6.118 6.659 1.00 96.56 90 ASN A O 1
ATOM 744 N N . PHE A 1 91 ? -8.836 5.706 4.760 1.00 97.75 91 PHE A N 1
ATOM 745 C CA . PHE A 1 91 ? -8.476 4.331 5.122 1.00 97.75 91 PHE A CA 1
ATOM 746 C C . PHE A 1 91 ? -7.472 4.263 6.290 1.00 97.75 91 PHE A C 1
ATOM 748 O O . PHE A 1 91 ? -7.646 3.459 7.216 1.00 97.75 91 PHE A O 1
ATOM 755 N N . LEU A 1 92 ? -6.443 5.116 6.252 1.00 97.75 92 LEU A N 1
ATOM 756 C CA . LEU A 1 92 ? -5.484 5.337 7.338 1.00 97.75 92 LEU A CA 1
ATOM 757 C C . LEU A 1 92 ? -5.819 6.636 8.076 1.00 97.75 92 LEU A C 1
ATOM 759 O O . LEU A 1 92 ? -6.346 7.579 7.483 1.00 97.75 92 LEU A O 1
ATOM 763 N N . SER A 1 93 ? -5.517 6.685 9.370 1.00 97.56 93 SER A N 1
ATOM 764 C CA . SER A 1 93 ? -5.452 7.955 10.098 1.00 97.56 93 SER A CA 1
ATOM 765 C C . SER A 1 93 ? -4.142 8.686 9.786 1.00 97.56 93 SER A C 1
ATOM 767 O O . SER A 1 93 ? -3.168 8.083 9.328 1.00 97.56 93 SER A O 1
ATOM 769 N N . LYS A 1 94 ? -4.085 9.984 10.100 1.00 97.31 94 LYS A N 1
ATOM 770 C CA . LYS A 1 94 ? -2.850 10.773 9.980 1.00 97.31 94 LYS A CA 1
ATOM 771 C C . LYS A 1 94 ? -1.730 10.190 10.845 1.00 97.31 94 LYS A C 1
ATOM 773 O O . LYS A 1 94 ? -0.582 10.127 10.419 1.00 97.31 94 LYS A O 1
ATOM 778 N N . GLU A 1 95 ? -2.073 9.724 12.040 1.00 98.12 95 GLU A N 1
ATOM 779 C CA . GLU A 1 95 ? -1.124 9.140 12.980 1.00 98.12 95 GLU A CA 1
ATOM 780 C C . GLU A 1 95 ? -0.597 7.780 12.496 1.00 98.12 95 GLU A C 1
ATOM 782 O O . GLU A 1 95 ? 0.580 7.481 12.682 1.00 98.12 95 GLU A O 1
ATOM 787 N N . GLU A 1 96 ? -1.426 6.963 11.835 1.00 98.25 96 GLU A N 1
ATOM 788 C CA . GLU A 1 96 ? -0.979 5.723 11.186 1.00 98.25 96 GLU A CA 1
ATOM 789 C C . GLU A 1 96 ? -0.023 6.009 10.024 1.00 98.25 96 GLU A C 1
ATOM 791 O O . GLU A 1 96 ? 0.993 5.324 9.894 1.00 98.25 96 GLU A O 1
ATOM 796 N N . CYS A 1 97 ? -0.298 7.036 9.215 1.00 98.50 97 CYS A N 1
ATOM 797 C CA . CYS A 1 97 ? 0.605 7.455 8.145 1.00 98.50 97 CYS A CA 1
ATOM 798 C C . CYS A 1 97 ? 1.972 7.892 8.691 1.00 98.50 97 CYS A C 1
ATOM 800 O O . CYS A 1 97 ? 3.008 7.363 8.280 1.00 98.50 97 CYS A O 1
ATOM 802 N N . GLU A 1 98 ? 1.987 8.799 9.673 1.00 98.44 98 GLU A N 1
ATOM 803 C CA . GLU A 1 98 ? 3.217 9.268 10.324 1.00 98.44 98 GLU A CA 1
ATOM 804 C C . GLU A 1 98 ? 3.990 8.116 10.978 1.00 98.44 98 GLU A C 1
ATOM 806 O O . GLU A 1 98 ? 5.219 8.039 10.876 1.00 98.44 98 GLU A O 1
ATOM 811 N N . TYR A 1 99 ? 3.273 7.177 11.598 1.00 98.38 99 TYR A N 1
ATOM 812 C CA . TYR A 1 99 ? 3.852 5.975 12.177 1.00 98.38 99 TYR A CA 1
ATOM 813 C C . TYR A 1 99 ? 4.571 5.120 11.126 1.00 98.38 99 TYR A C 1
ATOM 815 O O . TYR A 1 99 ? 5.754 4.812 11.301 1.00 98.38 99 TYR A O 1
ATOM 823 N N . LEU A 1 100 ? 3.908 4.790 10.012 1.00 98.50 100 LEU A N 1
ATOM 824 C CA . LEU A 1 100 ? 4.495 4.008 8.918 1.00 98.50 100 LEU A CA 1
ATOM 825 C C . LEU A 1 100 ? 5.729 4.700 8.321 1.00 98.50 100 LEU A C 1
ATOM 827 O O . LEU A 1 100 ? 6.757 4.049 8.113 1.00 98.50 100 LEU A O 1
ATOM 831 N N . ILE A 1 101 ? 5.661 6.020 8.113 1.00 98.44 101 ILE A N 1
ATOM 832 C CA . ILE A 1 101 ? 6.792 6.824 7.631 1.00 98.44 101 ILE A CA 1
ATOM 833 C C . ILE A 1 101 ? 7.963 6.748 8.618 1.00 98.44 101 ILE A C 1
ATOM 835 O O . ILE A 1 101 ? 9.098 6.491 8.208 1.00 98.44 101 ILE A O 1
ATOM 839 N N . SER A 1 102 ? 7.709 6.931 9.918 1.00 98.25 102 SER A N 1
ATOM 840 C CA . SER A 1 102 ? 8.757 6.921 10.946 1.00 98.25 102 SER A CA 1
ATOM 841 C C . SER A 1 102 ? 9.470 5.570 11.051 1.00 98.25 102 SER A C 1
ATOM 843 O O . SER A 1 102 ? 10.695 5.529 11.174 1.00 98.25 102 SER A O 1
ATOM 845 N N . LEU A 1 103 ? 8.725 4.466 10.925 1.00 97.88 103 LEU A N 1
ATOM 846 C CA . LEU A 1 103 ? 9.275 3.114 10.929 1.00 97.88 103 LEU A CA 1
ATOM 847 C C . LEU A 1 103 ? 10.129 2.827 9.696 1.00 97.88 103 LEU A C 1
ATOM 849 O O . LEU A 1 103 ? 11.088 2.061 9.788 1.00 97.88 103 LEU A O 1
ATOM 853 N N . ALA A 1 104 ? 9.752 3.381 8.545 1.00 97.75 104 ALA A N 1
ATOM 854 C CA . ALA A 1 104 ? 10.393 3.091 7.274 1.00 97.75 104 ALA A CA 1
ATOM 855 C C . ALA A 1 104 ? 11.649 3.943 7.035 1.00 97.75 104 ALA A C 1
ATOM 857 O O . ALA A 1 104 ? 12.655 3.432 6.544 1.00 97.75 104 ALA A O 1
ATOM 858 N N . LYS A 1 105 ? 11.619 5.224 7.429 1.00 97.25 105 LYS A N 1
ATOM 859 C CA . LYS A 1 105 ? 12.679 6.218 7.187 1.00 97.25 105 LYS A CA 1
ATOM 860 C C . LYS A 1 105 ? 14.114 5.743 7.491 1.00 97.25 105 LYS A C 1
ATOM 862 O O . LYS A 1 105 ? 14.966 5.954 6.631 1.00 97.25 105 LYS A O 1
ATOM 867 N N . PRO A 1 106 ? 14.428 5.094 8.633 1.00 97.50 106 PRO A N 1
ATOM 868 C CA . PRO A 1 106 ? 15.800 4.658 8.926 1.00 97.50 106 PRO A CA 1
ATOM 869 C C . PRO A 1 106 ? 16.267 3.450 8.096 1.00 97.50 106 PRO A C 1
ATOM 871 O O . PRO A 1 106 ? 17.444 3.101 8.144 1.00 97.50 106 PRO A O 1
ATOM 874 N N . HIS A 1 107 ? 15.368 2.794 7.360 1.00 96.38 107 HIS A N 1
ATOM 875 C CA . HIS A 1 107 ? 15.637 1.556 6.623 1.00 96.38 107 HIS A CA 1
ATOM 876 C C . HIS A 1 107 ? 15.441 1.700 5.109 1.00 96.38 107 HIS A C 1
ATOM 878 O O . HIS A 1 107 ? 15.394 0.691 4.402 1.00 96.38 107 HIS A O 1
ATOM 884 N N . MET A 1 108 ? 15.295 2.931 4.611 1.00 95.44 108 MET A N 1
ATOM 885 C CA . MET A 1 108 ? 15.106 3.197 3.189 1.00 95.44 108 MET A CA 1
ATOM 886 C C . MET A 1 108 ? 16.380 2.903 2.403 1.00 95.44 108 MET A C 1
ATOM 888 O O . MET A 1 108 ? 17.438 3.472 2.664 1.00 95.44 108 MET A O 1
ATOM 892 N N . VAL A 1 109 ? 16.252 2.049 1.393 1.00 93.19 109 VAL A N 1
ATOM 893 C CA . VAL A 1 109 ? 17.314 1.750 0.429 1.00 93.19 109 VAL A CA 1
ATOM 894 C C . VAL A 1 109 ? 16.809 1.996 -0.984 1.00 93.19 109 VAL A C 1
ATOM 896 O O . VAL A 1 109 ? 15.602 2.003 -1.227 1.00 93.19 109 VAL A O 1
ATOM 899 N N . LYS A 1 110 ? 17.717 2.217 -1.937 1.00 90.50 110 LYS A N 1
ATOM 900 C CA . LYS A 1 110 ? 17.343 2.382 -3.345 1.00 90.50 110 LYS A CA 1
ATOM 901 C C . LYS A 1 110 ? 16.525 1.174 -3.812 1.00 90.50 110 LYS A C 1
ATOM 903 O O . LYS A 1 110 ? 16.910 0.029 -3.581 1.00 90.50 110 LYS A O 1
ATOM 908 N N . SER A 1 111 ? 15.376 1.438 -4.429 1.00 85.56 111 SER A N 1
ATOM 909 C CA . SER A 1 111 ? 14.483 0.387 -4.907 1.00 85.56 111 SER A CA 1
ATOM 910 C C . SER A 1 111 ? 15.106 -0.352 -6.082 1.00 85.56 111 SER A C 1
ATOM 912 O O . SER A 1 111 ? 15.718 0.237 -6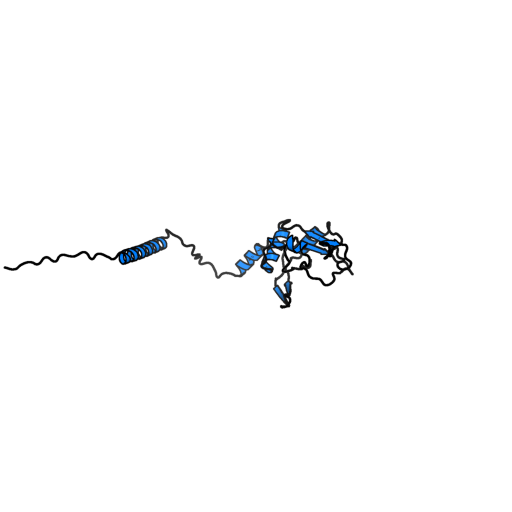.972 1.00 85.56 111 SER A O 1
ATOM 914 N N . THR A 1 112 ? 14.893 -1.656 -6.094 1.00 80.56 112 THR A N 1
ATOM 915 C CA . THR A 1 112 ? 15.315 -2.556 -7.160 1.00 80.56 112 THR A CA 1
ATOM 916 C C . THR A 1 112 ? 14.088 -3.177 -7.817 1.00 80.56 112 THR A C 1
ATOM 918 O O . THR A 1 112 ? 12.978 -3.124 -7.280 1.00 80.56 112 THR A O 1
ATOM 921 N N . VAL A 1 113 ? 14.273 -3.737 -9.009 1.00 76.50 113 VAL A N 1
ATOM 922 C CA . VAL A 1 113 ? 13.250 -4.536 -9.698 1.00 76.50 113 VAL A CA 1
ATOM 923 C C . VAL A 1 113 ? 13.696 -5.987 -9.775 1.00 76.50 113 VAL A C 1
ATOM 925 O O . VAL A 1 113 ? 14.895 -6.268 -9.744 1.00 76.50 113 VAL A O 1
ATOM 928 N N . VAL A 1 114 ? 12.733 -6.901 -9.863 1.00 73.19 114 VAL A N 1
ATOM 929 C CA . VAL A 1 114 ? 13.009 -8.310 -10.144 1.00 73.19 114 VAL A CA 1
ATOM 930 C C . VAL A 1 114 ? 13.261 -8.448 -11.640 1.00 73.19 114 VAL A C 1
ATOM 932 O O . VAL A 1 114 ? 12.446 -8.034 -12.461 1.00 73.19 114 VAL A O 1
ATOM 935 N N . ASP A 1 115 ? 14.416 -8.990 -11.989 1.00 70.06 115 ASP A N 1
ATOM 936 C CA . ASP A 1 115 ? 14.782 -9.331 -13.354 1.00 70.06 115 ASP A CA 1
ATOM 937 C C . ASP A 1 115 ? 13.989 -10.570 -13.801 1.00 70.06 115 ASP A C 1
ATOM 939 O O . ASP A 1 115 ? 14.020 -11.602 -13.134 1.00 70.06 115 ASP A O 1
ATOM 943 N N . SER A 1 116 ? 13.251 -10.469 -14.907 1.00 67.31 116 SER A N 1
ATOM 944 C CA . SER A 1 116 ? 12.319 -11.514 -15.354 1.00 67.31 116 SER A CA 1
ATOM 945 C C . SER A 1 116 ? 12.998 -12.783 -15.873 1.00 67.31 116 SER A C 1
ATOM 947 O O . SER A 1 116 ? 12.360 -13.828 -15.924 1.00 67.31 116 SER A O 1
ATOM 949 N N . GLU A 1 117 ? 14.269 -12.705 -16.275 1.00 70.19 117 GLU A N 1
ATOM 950 C CA . GLU A 1 117 ? 15.025 -13.862 -16.770 1.00 70.19 117 GLU A CA 1
ATOM 951 C C . GLU A 1 117 ? 15.686 -14.621 -15.618 1.00 70.19 117 GLU A C 1
ATOM 953 O O . GLU A 1 117 ? 15.726 -15.850 -15.606 1.00 70.19 117 GLU A O 1
ATOM 958 N N . THR A 1 118 ? 16.214 -13.885 -14.639 1.00 71.25 118 THR A N 1
ATOM 959 C CA . THR A 1 118 ? 17.037 -14.455 -13.565 1.00 71.25 118 THR A CA 1
ATOM 960 C C . THR A 1 118 ? 16.330 -14.544 -12.214 1.00 71.25 118 THR A C 1
ATOM 962 O O . THR A 1 118 ? 16.846 -15.201 -11.308 1.00 71.25 118 THR A O 1
ATOM 965 N N . GLY A 1 119 ? 15.195 -13.861 -12.040 1.00 66.75 119 GLY A N 1
ATOM 966 C CA . GLY A 1 119 ? 14.472 -13.734 -10.771 1.00 66.75 119 GLY A CA 1
ATOM 967 C C . GLY A 1 119 ? 15.206 -12.906 -9.708 1.00 66.75 119 GLY A C 1
ATOM 968 O O . GLY A 1 119 ? 14.785 -12.872 -8.552 1.00 66.75 119 GLY A O 1
ATOM 969 N N . LYS A 1 120 ? 16.326 -12.255 -10.055 1.00 72.06 120 LYS A N 1
ATOM 970 C CA . LYS A 1 120 ? 17.186 -11.529 -9.105 1.00 72.06 120 LYS A CA 1
ATOM 971 C C . LYS A 1 120 ? 16.862 -10.041 -9.044 1.00 72.06 120 LYS A C 1
ATOM 973 O O . LYS A 1 120 ? 16.357 -9.447 -9.988 1.00 72.06 120 LYS A O 1
ATOM 978 N N . SER A 1 121 ? 17.217 -9.427 -7.921 1.00 71.06 121 SER A N 1
ATOM 979 C CA . SER A 1 121 ? 17.115 -7.984 -7.709 1.00 71.06 121 SER A CA 1
ATOM 980 C C . SER A 1 121 ? 18.152 -7.225 -8.553 1.00 71.06 121 SER A C 1
ATOM 982 O O . SER A 1 121 ? 19.343 -7.542 -8.511 1.00 71.06 121 SER A O 1
ATOM 984 N N . LYS A 1 122 ? 17.703 -6.227 -9.324 1.00 71.75 122 LYS A N 1
ATOM 985 C CA . LYS A 1 122 ? 18.530 -5.398 -10.212 1.00 71.75 122 LYS A CA 1
ATOM 986 C C . LYS A 1 122 ? 18.247 -3.911 -10.016 1.00 71.75 122 LYS A C 1
ATOM 988 O O . LYS A 1 122 ? 17.103 -3.498 -9.810 1.00 71.75 122 LYS A O 1
ATOM 993 N N . ASP A 1 123 ? 19.302 -3.109 -10.124 1.00 69.00 123 ASP A N 1
ATOM 994 C CA . ASP A 1 123 ? 19.225 -1.649 -10.096 1.00 69.00 123 ASP A CA 1
ATOM 995 C C . ASP A 1 123 ? 18.379 -1.144 -11.275 1.00 69.00 123 ASP A C 1
ATOM 997 O O . ASP A 1 123 ? 18.626 -1.488 -12.435 1.00 69.00 123 ASP A O 1
ATOM 1001 N N . SER A 1 124 ? 17.344 -0.355 -10.981 1.00 67.12 124 SER A N 1
ATOM 1002 C CA . SER A 1 124 ? 16.309 -0.025 -11.960 1.00 67.12 124 SER A CA 1
ATOM 1003 C C . SER A 1 124 ? 16.377 1.428 -12.419 1.00 67.12 124 SER A C 1
ATOM 1005 O O . SER A 1 124 ? 16.461 2.350 -11.613 1.00 67.12 124 SER A O 1
ATOM 1007 N N . ARG A 1 125 ? 16.283 1.642 -13.737 1.00 74.00 125 ARG A N 1
ATOM 1008 C CA . ARG A 1 125 ? 15.959 2.960 -14.326 1.00 74.00 125 ARG A CA 1
ATOM 1009 C C . ARG A 1 125 ? 14.447 3.207 -14.408 1.00 74.00 125 ARG A C 1
ATOM 1011 O O . ARG A 1 125 ? 14.022 4.314 -14.713 1.00 74.00 125 ARG A O 1
ATOM 1018 N N . VAL A 1 126 ? 13.665 2.156 -14.174 1.00 78.38 126 VAL A N 1
ATOM 1019 C CA . VAL A 1 126 ? 12.209 2.090 -14.351 1.00 78.38 126 VAL A CA 1
ATOM 1020 C C . VAL A 1 126 ? 11.497 2.393 -13.032 1.00 78.38 126 VAL A C 1
ATOM 1022 O O . VAL A 1 126 ? 10.445 3.020 -13.038 1.00 78.38 126 VAL A O 1
ATOM 1025 N N . ARG A 1 127 ? 12.104 2.003 -11.903 1.00 84.94 127 ARG A N 1
ATOM 1026 C CA . ARG A 1 127 ? 11.694 2.348 -10.538 1.00 84.94 127 ARG A CA 1
ATOM 1027 C C . ARG A 1 127 ? 12.842 3.063 -9.846 1.00 84.94 127 ARG A C 1
ATOM 1029 O O . ARG A 1 127 ? 13.865 2.445 -9.567 1.00 84.94 127 ARG A O 1
ATOM 1036 N N . THR A 1 128 ? 12.674 4.349 -9.573 1.00 89.38 128 THR A N 1
ATOM 1037 C CA . THR A 1 128 ? 13.750 5.195 -9.033 1.00 89.38 128 THR A CA 1
ATOM 1038 C C . THR A 1 128 ? 13.512 5.644 -7.593 1.00 89.38 128 THR A C 1
ATOM 1040 O O . THR A 1 128 ? 14.242 6.499 -7.105 1.00 89.38 128 THR A O 1
ATOM 1043 N N . SER A 1 129 ? 12.532 5.051 -6.903 1.00 92.81 129 SER A N 1
ATOM 1044 C CA . SER A 1 129 ? 12.246 5.298 -5.485 1.00 92.81 129 SER A CA 1
ATOM 1045 C C . SER A 1 129 ? 13.323 4.768 -4.541 1.00 92.81 129 SER A C 1
ATOM 1047 O O . SER A 1 129 ? 14.148 3.920 -4.892 1.00 92.81 129 SER A O 1
ATOM 1049 N N . SER A 1 130 ? 13.220 5.174 -3.280 1.00 95.31 130 SER A N 1
ATOM 1050 C CA . SER A 1 130 ? 13.726 4.402 -2.143 1.00 95.31 130 SER A CA 1
ATOM 1051 C C . SER A 1 130 ? 12.584 3.622 -1.482 1.00 95.31 130 SER A C 1
ATOM 1053 O O . SER A 1 130 ? 11.416 3.982 -1.630 1.00 95.31 130 SER A O 1
ATOM 1055 N N . GLY A 1 131 ? 12.891 2.516 -0.811 1.00 95.75 131 GLY A N 1
ATOM 1056 C CA . GLY A 1 131 ? 11.870 1.679 -0.201 1.00 95.75 131 GLY A CA 1
ATOM 1057 C C . GLY A 1 131 ? 12.392 0.732 0.863 1.00 95.75 131 GLY A C 1
ATOM 1058 O O . GLY A 1 131 ? 13.594 0.494 0.980 1.00 95.75 131 GLY A O 1
ATOM 1059 N N . THR A 1 132 ? 11.461 0.184 1.635 1.00 96.50 132 THR A N 1
ATOM 1060 C CA . THR A 1 132 ? 11.727 -0.844 2.641 1.00 96.50 132 THR A CA 1
ATOM 1061 C C . THR A 1 132 ? 10.478 -1.681 2.898 1.00 96.50 132 THR A C 1
ATOM 1063 O O . THR A 1 132 ? 9.359 -1.247 2.619 1.00 96.50 132 THR A O 1
ATOM 1066 N N . PHE A 1 133 ? 10.662 -2.883 3.437 1.00 96.62 133 PHE A N 1
ATOM 1067 C CA . PHE A 1 133 ? 9.560 -3.740 3.867 1.00 96.62 133 PHE A CA 1
ATOM 1068 C C . PHE A 1 133 ? 9.423 -3.694 5.384 1.00 96.62 133 PHE A C 1
ATOM 1070 O O . PHE A 1 133 ? 10.388 -3.906 6.120 1.00 96.62 133 PHE A O 1
ATOM 1077 N N . LEU A 1 134 ? 8.201 -3.482 5.860 1.00 97.19 134 LEU A N 1
ATOM 1078 C CA . LEU A 1 134 ? 7.847 -3.695 7.254 1.00 97.19 134 LEU A CA 1
ATOM 1079 C C . LEU A 1 134 ? 7.434 -5.156 7.430 1.00 97.19 134 LEU A C 1
ATOM 1081 O O . LEU A 1 134 ? 6.641 -5.700 6.659 1.00 97.19 134 LEU A O 1
ATOM 1085 N N . ARG A 1 135 ? 7.993 -5.809 8.452 1.00 96.12 135 ARG A N 1
ATOM 1086 C CA . ARG A 1 135 ? 7.692 -7.212 8.742 1.00 96.12 135 ARG A CA 1
ATOM 1087 C C . ARG A 1 135 ? 6.202 -7.382 9.042 1.00 96.12 135 ARG A C 1
ATOM 1089 O O . ARG A 1 135 ? 5.629 -6.599 9.797 1.00 96.12 135 ARG A O 1
ATOM 1096 N N . ARG A 1 136 ? 5.617 -8.459 8.521 1.00 95.94 136 ARG A N 1
ATOM 1097 C CA . ARG A 1 136 ? 4.237 -8.824 8.831 1.00 95.94 136 ARG A CA 1
ATOM 1098 C C . ARG A 1 136 ? 4.007 -8.992 10.321 1.00 95.94 136 ARG A C 1
ATOM 1100 O O . ARG A 1 136 ? 4.846 -9.576 11.014 1.00 95.94 136 ARG A O 1
ATOM 1107 N N . GLY A 1 137 ? 2.876 -8.492 10.804 1.00 96.38 137 GLY A N 1
ATOM 1108 C CA . GLY A 1 137 ? 2.499 -8.586 12.207 1.00 96.38 137 GLY A CA 1
ATOM 1109 C C . GLY A 1 137 ? 3.548 -8.051 13.190 1.00 96.38 137 GLY A C 1
ATOM 1110 O O . GLY A 1 137 ? 3.632 -8.563 14.308 1.00 96.38 137 GLY A O 1
ATOM 1111 N N . ARG A 1 138 ? 4.364 -7.068 12.776 1.00 95.62 138 ARG A N 1
ATOM 1112 C CA . ARG A 1 138 ? 5.469 -6.494 13.567 1.00 95.62 138 ARG A CA 1
ATOM 1113 C C . ARG A 1 138 ? 5.041 -6.078 14.973 1.00 95.62 138 ARG A C 1
ATOM 1115 O O . ARG A 1 138 ? 5.716 -6.396 15.945 1.00 95.62 138 ARG A O 1
ATOM 1122 N N . ASP A 1 139 ? 3.927 -5.369 15.056 1.00 96.75 139 ASP A N 1
ATOM 1123 C CA . ASP A 1 139 ? 3.381 -4.770 16.267 1.00 96.75 139 ASP A CA 1
ATOM 1124 C C . ASP A 1 139 ? 1.856 -4.645 16.139 1.00 96.75 139 ASP A C 1
ATOM 1126 O O . ASP A 1 139 ? 1.262 -5.045 15.133 1.00 96.75 139 ASP A O 1
ATOM 1130 N N . LYS A 1 140 ? 1.206 -4.127 17.186 1.00 96.94 140 LYS A N 1
ATOM 1131 C CA . LYS A 1 140 ? -0.252 -3.993 17.225 1.00 96.94 140 LYS A CA 1
ATOM 1132 C C . LYS A 1 140 ? -0.781 -3.082 16.111 1.00 96.94 140 LYS A C 1
ATOM 1134 O O . LYS A 1 140 ? -1.807 -3.408 15.530 1.00 96.94 140 LYS A O 1
ATOM 1139 N N . ILE A 1 141 ? -0.086 -1.992 15.784 1.00 96.88 141 ILE A N 1
ATOM 1140 C CA . ILE A 1 141 ? -0.551 -1.019 14.787 1.00 96.88 141 ILE A CA 1
ATOM 1141 C C . ILE A 1 141 ? -0.495 -1.644 13.391 1.00 96.88 141 ILE A C 1
ATOM 1143 O O . ILE A 1 141 ? -1.492 -1.621 12.670 1.00 96.88 141 ILE A O 1
ATOM 1147 N N . ILE A 1 142 ? 0.622 -2.291 13.044 1.00 97.69 142 ILE A N 1
ATOM 1148 C CA . ILE A 1 142 ? 0.770 -3.009 11.770 1.00 97.69 142 ILE A CA 1
ATOM 1149 C C . ILE A 1 142 ? -0.285 -4.112 11.640 1.00 97.69 142 ILE A C 1
ATOM 1151 O O . ILE A 1 142 ? -0.959 -4.178 10.617 1.00 97.69 142 ILE A O 1
ATOM 1155 N N . LYS A 1 143 ? -0.513 -4.916 12.690 1.00 97.44 143 LYS A N 1
ATOM 1156 C CA . LYS A 1 143 ? -1.566 -5.950 12.682 1.00 97.44 143 LYS A CA 1
ATOM 1157 C C . LYS A 1 143 ? -2.960 -5.367 12.467 1.00 97.44 143 LYS A C 1
ATOM 1159 O O . LYS A 1 143 ? -3.761 -5.957 11.748 1.00 97.44 143 LYS A O 1
ATOM 1164 N N . THR A 1 144 ? -3.261 -4.221 13.075 1.00 97.50 144 THR A N 1
ATOM 1165 C CA . THR A 1 144 ? -4.549 -3.544 12.891 1.00 97.50 144 THR A CA 1
ATOM 1166 C C . THR A 1 144 ? -4.728 -3.062 11.449 1.00 97.50 144 THR A C 1
ATOM 1168 O O . THR A 1 144 ? -5.819 -3.200 10.893 1.00 97.50 144 THR A O 1
ATOM 1171 N N . ILE A 1 145 ? -3.673 -2.533 10.821 1.00 98.06 145 ILE A N 1
ATOM 1172 C CA . ILE A 1 145 ? -3.696 -2.120 9.409 1.00 98.06 145 ILE A CA 1
ATOM 1173 C C . ILE A 1 145 ? -3.844 -3.344 8.491 1.00 98.06 145 ILE A C 1
ATOM 1175 O O . ILE A 1 145 ? -4.712 -3.347 7.624 1.00 98.06 145 ILE A O 1
ATOM 1179 N N . GLU A 1 146 ? -3.076 -4.414 8.714 1.00 98.12 146 GLU A N 1
ATOM 1180 C CA . GLU A 1 146 ? -3.164 -5.678 7.960 1.00 98.12 146 GLU A CA 1
ATOM 1181 C C . GLU A 1 146 ? -4.549 -6.323 8.068 1.00 98.12 146 GLU A C 1
ATOM 1183 O O . GLU A 1 146 ? -5.128 -6.745 7.067 1.00 98.12 146 GLU A O 1
ATOM 1188 N N . LYS A 1 147 ? -5.131 -6.348 9.272 1.00 97.75 147 LYS A N 1
ATOM 1189 C CA . LYS A 1 147 ? -6.500 -6.826 9.471 1.00 97.75 147 LYS A CA 1
ATOM 1190 C C . LYS A 1 147 ? -7.504 -5.984 8.683 1.00 97.75 147 LYS A C 1
ATOM 1192 O O . LYS A 1 147 ? -8.428 -6.527 8.090 1.00 97.75 147 LYS A O 1
ATOM 1197 N N . ARG A 1 148 ? -7.336 -4.665 8.667 1.00 97.69 148 ARG A N 1
ATOM 1198 C CA . ARG A 1 148 ? -8.227 -3.764 7.932 1.00 97.6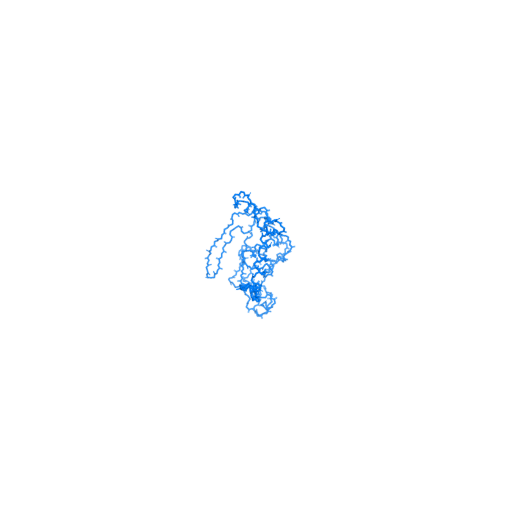9 148 ARG A CA 1
ATOM 1199 C C . ARG A 1 148 ? -8.098 -3.930 6.422 1.00 97.69 148 ARG A C 1
ATOM 1201 O O . ARG A 1 148 ? -9.110 -3.884 5.735 1.00 97.69 148 ARG A O 1
ATOM 1208 N N . ILE A 1 149 ? -6.885 -4.159 5.915 1.00 97.94 149 ILE A N 1
ATOM 1209 C CA . ILE A 1 149 ? -6.662 -4.550 4.515 1.00 97.94 149 ILE A CA 1
ATOM 1210 C C . ILE A 1 149 ? -7.485 -5.802 4.207 1.00 97.94 149 ILE A C 1
ATOM 1212 O O . ILE A 1 149 ? -8.215 -5.827 3.218 1.00 97.94 149 ILE A O 1
ATOM 1216 N N . ALA A 1 150 ? -7.425 -6.813 5.077 1.00 97.75 150 ALA A N 1
ATOM 1217 C CA . ALA A 1 150 ? -8.198 -8.038 4.906 1.00 97.75 150 ALA A CA 1
ATOM 1218 C C . ALA A 1 150 ? -9.715 -7.789 4.914 1.00 97.75 150 ALA A C 1
ATOM 1220 O O . ALA A 1 150 ? -10.424 -8.313 4.059 1.00 97.75 150 ALA A O 1
ATOM 1221 N N . ASP A 1 151 ? -10.206 -6.937 5.818 1.00 96.06 151 ASP A N 1
ATOM 1222 C CA . ASP A 1 151 ? -11.630 -6.594 5.909 1.00 96.06 151 ASP A CA 1
ATOM 1223 C C . ASP A 1 151 ? -12.144 -5.883 4.636 1.00 96.06 151 ASP A C 1
ATOM 1225 O O . ASP A 1 151 ? -13.274 -6.121 4.218 1.00 96.06 151 ASP A O 1
ATOM 1229 N N . TYR A 1 152 ? -11.323 -5.044 3.990 1.00 95.00 152 TYR A N 1
ATOM 1230 C CA . TYR A 1 152 ? -11.695 -4.317 2.763 1.00 95.00 152 TYR A CA 1
ATOM 1231 C C . TYR A 1 152 ? -11.524 -5.139 1.482 1.00 95.00 152 TYR A C 1
ATOM 1233 O O . TYR A 1 152 ? -12.252 -4.950 0.510 1.00 95.00 152 TYR A O 1
ATOM 1241 N N . THR A 1 153 ? -10.531 -6.024 1.452 1.00 95.19 153 THR A N 1
ATOM 1242 C CA . THR A 1 153 ? -10.235 -6.854 0.275 1.00 95.19 153 THR A CA 1
ATOM 1243 C C . THR A 1 153 ? -10.998 -8.174 0.277 1.00 95.19 153 THR A C 1
ATOM 1245 O O . THR A 1 153 ? -11.080 -8.821 -0.764 1.00 95.19 153 THR A O 1
ATOM 1248 N N . PHE A 1 154 ? -11.547 -8.576 1.428 1.00 95.75 154 PHE A N 1
ATOM 1249 C CA . PHE A 1 154 ? -12.086 -9.914 1.690 1.00 95.75 154 PHE A CA 1
ATOM 1250 C C . PHE A 1 154 ? -11.054 -11.035 1.485 1.00 95.75 154 PHE A C 1
ATOM 1252 O O . PHE A 1 154 ? -11.413 -12.194 1.271 1.00 95.75 154 PHE A O 1
ATOM 1259 N N . ILE A 1 155 ? -9.763 -10.700 1.561 1.00 96.00 155 ILE A N 1
ATOM 1260 C CA . ILE A 1 155 ? -8.651 -11.643 1.467 1.00 96.00 155 ILE A CA 1
ATOM 1261 C C . ILE A 1 155 ? -8.037 -11.785 2.864 1.00 96.00 155 ILE A C 1
ATOM 1263 O O . ILE A 1 155 ? -7.683 -10.773 3.465 1.00 96.00 155 ILE A O 1
ATOM 1267 N N . PRO A 1 156 ? -7.880 -13.008 3.398 1.00 96.56 156 PRO A N 1
ATOM 1268 C CA . PRO A 1 156 ? -7.228 -13.232 4.685 1.00 96.56 156 PRO A CA 1
ATOM 1269 C C . PRO A 1 156 ? -5.866 -12.528 4.813 1.00 96.56 156 PRO A C 1
ATOM 1271 O O . PRO A 1 156 ? -5.050 -12.543 3.890 1.00 96.56 156 PRO A O 1
ATOM 1274 N N . ALA A 1 157 ? -5.598 -11.925 5.977 1.00 95.69 157 ALA A N 1
ATOM 1275 C CA . ALA A 1 157 ? -4.367 -11.163 6.225 1.00 95.69 157 ALA A CA 1
ATOM 1276 C C . ALA A 1 157 ? -3.087 -12.019 6.124 1.00 95.69 157 ALA A C 1
ATOM 1278 O O . ALA A 1 157 ? -1.984 -11.487 5.991 1.00 95.69 157 ALA A O 1
ATOM 1279 N N . ASP A 1 158 ? -3.210 -13.345 6.204 1.00 94.56 158 ASP A N 1
ATOM 1280 C CA . ASP A 1 158 ? -2.115 -14.291 6.025 1.00 94.56 158 ASP A CA 1
ATOM 1281 C C . ASP A 1 158 ? -1.670 -14.499 4.579 1.00 94.56 158 ASP A C 1
ATOM 1283 O O . ASP A 1 158 ? -0.516 -14.885 4.381 1.00 94.56 158 ASP A O 1
ATOM 1287 N N . HIS A 1 159 ? -2.502 -14.126 3.604 1.00 95.06 159 HIS A N 1
ATOM 1288 C CA . HIS A 1 159 ? -2.141 -14.066 2.186 1.00 95.06 159 HIS A CA 1
ATOM 1289 C C . HIS A 1 159 ? -1.429 -12.763 1.785 1.00 95.06 159 HIS A C 1
ATOM 1291 O O . HIS A 1 159 ? -0.921 -12.661 0.671 1.00 95.06 159 HIS A O 1
ATOM 1297 N N . GLY A 1 160 ? -1.399 -11.752 2.660 1.00 94.44 160 GLY A N 1
ATOM 1298 C CA . GLY A 1 160 ? -0.683 -10.504 2.403 1.00 94.44 160 GLY A CA 1
ATOM 1299 C C . GLY A 1 160 ? 0.835 -10.666 2.514 1.00 94.44 160 GLY A C 1
ATOM 1300 O O . GLY A 1 160 ? 1.335 -11.415 3.358 1.00 94.44 160 GLY A O 1
ATOM 1301 N N . GLU A 1 161 ? 1.577 -9.920 1.696 1.00 95.19 161 GLU A N 1
ATOM 1302 C CA . GLU A 1 161 ? 3.009 -9.676 1.898 1.00 95.19 161 GLU A CA 1
ATOM 1303 C C . GLU A 1 161 ? 3.237 -8.652 3.028 1.00 95.19 161 GLU A C 1
ATOM 1305 O O . GLU A 1 161 ? 2.302 -8.026 3.528 1.00 95.19 161 GLU A O 1
ATOM 1310 N N . GLY A 1 162 ? 4.491 -8.477 3.462 1.00 95.31 162 GLY A N 1
ATOM 1311 C CA . GLY A 1 162 ? 4.835 -7.371 4.364 1.00 95.31 162 GLY A CA 1
ATOM 1312 C C . GLY A 1 162 ? 4.574 -6.016 3.706 1.00 95.31 162 GLY A C 1
ATOM 1313 O O . GLY A 1 162 ? 4.730 -5.880 2.493 1.00 95.31 162 GLY A O 1
ATOM 1314 N N . LEU A 1 163 ? 4.204 -5.003 4.496 1.00 97.88 163 LEU A N 1
ATOM 1315 C CA . LEU A 1 163 ? 3.924 -3.669 3.959 1.00 97.88 163 LEU A CA 1
ATOM 1316 C C . LEU A 1 163 ? 5.184 -3.089 3.307 1.00 97.88 163 LEU A C 1
ATOM 1318 O O . LEU A 1 163 ? 6.186 -2.849 3.985 1.00 97.88 163 LEU A O 1
ATOM 1322 N N . GLN A 1 164 ? 5.127 -2.847 1.998 1.00 97.56 164 GLN A N 1
ATOM 1323 C CA . GLN A 1 164 ? 6.196 -2.178 1.267 1.00 97.56 164 GLN A CA 1
ATOM 1324 C C . GLN A 1 164 ? 5.975 -0.664 1.314 1.00 97.56 164 GLN A C 1
ATOM 1326 O O . GLN A 1 164 ? 5.027 -0.153 0.721 1.00 97.56 164 GLN A O 1
ATOM 1331 N N . VAL A 1 165 ? 6.862 0.061 1.995 1.00 98.19 165 VAL A N 1
ATOM 1332 C CA . VAL A 1 165 ? 6.831 1.528 2.041 1.00 98.19 165 VAL A CA 1
ATOM 1333 C C . VAL A 1 165 ? 7.809 2.075 1.014 1.00 98.19 165 VAL A C 1
ATOM 1335 O O . VAL A 1 165 ? 8.947 1.611 0.930 1.00 98.19 165 VAL A O 1
ATOM 1338 N N . LEU A 1 166 ? 7.362 3.061 0.237 1.00 97.25 166 LEU A N 1
ATOM 1339 C CA . LEU A 1 166 ? 8.125 3.682 -0.841 1.00 97.25 166 LEU A CA 1
ATOM 1340 C C . LEU A 1 166 ? 8.151 5.192 -0.678 1.00 97.25 166 LEU A C 1
ATOM 1342 O O . LEU A 1 166 ? 7.156 5.794 -0.287 1.00 97.25 166 LEU A O 1
ATOM 1346 N N . HIS A 1 167 ? 9.281 5.794 -1.026 1.00 97.50 167 HIS A N 1
ATOM 1347 C CA . HIS A 1 167 ? 9.465 7.235 -1.032 1.00 97.50 167 HIS A CA 1
ATOM 1348 C C . HIS A 1 167 ? 10.031 7.678 -2.382 1.00 97.50 167 HIS A C 1
ATOM 1350 O O . HIS A 1 167 ? 11.057 7.155 -2.835 1.00 97.50 167 HIS A O 1
ATOM 1356 N N . TYR A 1 168 ? 9.330 8.626 -3.007 1.00 96.50 168 TYR A N 1
ATOM 1357 C CA . TYR A 1 168 ? 9.674 9.230 -4.289 1.00 96.50 168 TYR A CA 1
ATOM 1358 C C . TYR A 1 168 ? 9.993 10.708 -4.075 1.00 96.50 168 TYR A C 1
ATOM 1360 O O . TYR A 1 168 ? 9.141 11.478 -3.637 1.00 96.50 168 TYR A O 1
ATOM 1368 N N . GLU A 1 169 ? 11.214 11.103 -4.407 1.00 95.56 169 GLU A N 1
ATOM 1369 C CA . GLU A 1 169 ? 11.603 12.508 -4.504 1.00 95.56 169 GLU A CA 1
ATOM 1370 C C . GLU A 1 169 ? 11.110 13.126 -5.819 1.00 95.56 169 GLU A C 1
ATOM 1372 O O . GLU A 1 169 ? 10.687 12.430 -6.747 1.00 95.56 169 GLU A O 1
ATOM 1377 N N . ALA A 1 170 ? 11.199 14.452 -5.932 1.00 95.88 170 ALA A N 1
ATOM 1378 C CA . ALA A 1 170 ? 10.864 15.148 -7.168 1.00 95.88 170 ALA A CA 1
ATOM 1379 C C . ALA A 1 170 ? 11.669 14.581 -8.355 1.00 95.88 170 ALA A C 1
ATOM 1381 O O . ALA A 1 170 ? 12.897 14.514 -8.325 1.00 95.88 170 ALA A O 1
ATOM 1382 N N . GLY A 1 171 ? 10.962 14.163 -9.407 1.00 93.81 171 GLY A N 1
ATOM 1383 C CA . GLY A 1 171 ? 11.549 13.546 -10.601 1.00 93.81 171 GLY A CA 1
ATOM 1384 C C . GLY A 1 171 ? 11.773 12.031 -10.509 1.00 93.81 171 GLY A C 1
ATOM 1385 O O . GLY A 1 171 ? 12.052 11.405 -11.534 1.00 93.81 171 GLY A O 1
ATOM 1386 N N . GLN A 1 172 ? 11.612 11.414 -9.334 1.00 94.62 172 GLN A N 1
ATOM 1387 C CA . GLN A 1 172 ? 11.561 9.958 -9.225 1.00 94.62 172 GLN A CA 1
ATOM 1388 C C . GLN A 1 172 ? 10.206 9.429 -9.699 1.00 94.62 172 GLN A C 1
ATOM 1390 O O . GLN A 1 172 ? 9.188 10.117 -9.643 1.00 94.62 172 GLN A O 1
ATOM 1395 N N . LYS A 1 173 ? 10.197 8.194 -10.199 1.00 92.75 173 LYS A N 1
ATOM 1396 C CA . LYS A 1 173 ? 9.021 7.591 -10.820 1.00 92.75 173 LYS A CA 1
ATOM 1397 C C . LYS A 1 173 ? 9.039 6.076 -10.740 1.00 92.75 173 LYS A C 1
ATOM 1399 O O . LYS A 1 173 ? 10.065 5.453 -10.448 1.00 92.75 173 LYS A O 1
ATOM 1404 N N . TYR A 1 174 ? 7.886 5.513 -11.068 1.00 93.25 174 TYR A N 1
ATOM 1405 C CA . TYR A 1 174 ? 7.750 4.127 -11.458 1.00 93.25 174 TYR A CA 1
ATOM 1406 C C . TYR A 1 174 ? 7.006 4.080 -12.793 1.00 93.25 174 TYR A C 1
ATOM 1408 O O . TYR A 1 174 ? 5.902 4.607 -12.899 1.00 93.25 174 TYR A O 1
ATOM 1416 N N . GLU A 1 175 ? 7.626 3.506 -13.821 1.00 92.50 175 GLU A N 1
ATOM 1417 C CA . GLU A 1 175 ? 6.935 3.250 -15.086 1.00 92.50 175 GLU A CA 1
ATOM 1418 C C . GLU A 1 175 ? 5.785 2.236 -14.912 1.00 92.50 175 GLU A C 1
ATOM 1420 O O . GLU A 1 175 ? 5.809 1.416 -13.980 1.00 92.50 175 GLU A O 1
ATOM 1425 N N . PRO A 1 176 ? 4.799 2.247 -15.827 1.00 94.44 176 PRO A N 1
ATOM 1426 C CA . PRO A 1 176 ? 3.724 1.262 -15.844 1.00 94.44 176 PRO A CA 1
ATOM 1427 C C . PRO A 1 176 ? 4.250 -0.178 -15.848 1.00 94.44 176 PRO A C 1
ATOM 1429 O O . PRO A 1 176 ? 5.141 -0.531 -16.621 1.00 94.44 176 PRO A O 1
ATOM 1432 N N . HIS A 1 177 ? 3.678 -1.012 -14.984 1.00 91.81 177 HIS A N 1
ATOM 1433 C CA . HIS A 1 177 ? 4.005 -2.429 -14.851 1.00 91.81 177 HIS A CA 1
ATOM 1434 C C . HIS A 1 177 ? 2.806 -3.194 -14.281 1.00 91.81 177 HIS A C 1
ATOM 1436 O O . HIS A 1 177 ? 1.803 -2.598 -13.886 1.00 91.81 177 HIS A O 1
ATOM 1442 N N . TYR A 1 178 ? 2.932 -4.517 -14.237 1.00 92.88 178 TYR A N 1
ATOM 1443 C CA . TYR A 1 178 ? 1.993 -5.391 -13.550 1.00 92.88 178 TYR A CA 1
ATOM 1444 C C . TYR A 1 178 ? 2.560 -5.828 -12.204 1.00 92.88 178 TYR A C 1
ATOM 1446 O O . TYR A 1 178 ? 3.751 -6.117 -12.100 1.00 92.88 178 TYR A O 1
ATOM 1454 N N . ASP A 1 179 ? 1.693 -5.933 -11.199 1.00 94.00 179 ASP A N 1
ATOM 1455 C CA . ASP A 1 179 ? 2.096 -6.421 -9.879 1.00 94.00 179 ASP A CA 1
ATOM 1456 C C . ASP A 1 179 ? 2.237 -7.942 -9.824 1.00 94.00 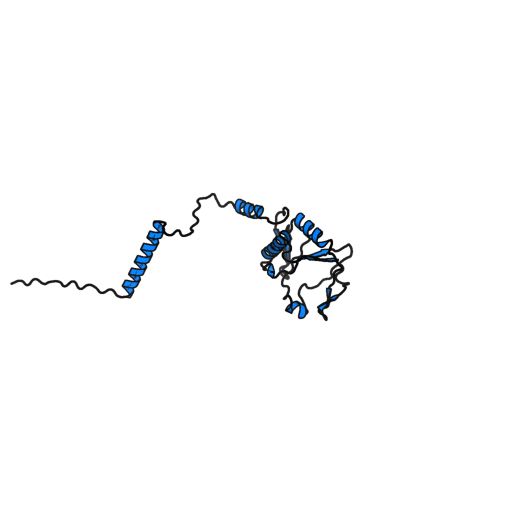179 ASP A C 1
ATOM 1458 O O . ASP A 1 179 ? 2.948 -8.447 -8.954 1.00 94.00 179 ASP A O 1
ATOM 1462 N N . TYR A 1 180 ? 1.577 -8.669 -10.732 1.00 93.19 180 TYR A N 1
ATOM 1463 C CA . TYR A 1 180 ? 1.674 -10.122 -10.823 1.00 93.19 180 TYR A CA 1
ATOM 1464 C C . TYR A 1 180 ? 3.047 -10.563 -11.345 1.00 93.19 180 TYR A C 1
ATOM 1466 O O . TYR A 1 180 ? 3.701 -9.875 -12.130 1.00 93.19 180 TYR A O 1
ATOM 1474 N N . PHE A 1 181 ? 3.476 -11.750 -10.929 1.00 89.56 181 PHE A N 1
ATOM 1475 C CA . PHE A 1 181 ? 4.729 -12.343 -11.375 1.00 89.56 181 PHE A CA 1
ATOM 1476 C C . PHE A 1 181 ? 4.570 -12.982 -12.751 1.00 89.56 181 PHE A C 1
ATOM 1478 O O . PHE A 1 181 ? 3.590 -13.682 -13.012 1.00 89.56 181 PHE A O 1
ATOM 1485 N N . VAL A 1 182 ? 5.558 -12.760 -13.616 1.00 88.19 182 VAL A N 1
ATOM 1486 C CA . VAL A 1 182 ? 5.681 -13.450 -14.911 1.00 88.19 182 VAL A CA 1
ATOM 1487 C C . VAL A 1 182 ? 6.603 -14.668 -14.788 1.00 88.19 182 VAL A C 1
ATOM 1489 O O . VAL A 1 182 ? 6.485 -15.613 -15.562 1.00 88.19 182 VAL A O 1
ATOM 1492 N N . ASP A 1 183 ? 7.507 -14.672 -13.805 1.00 83.88 183 ASP A N 1
ATOM 1493 C CA . ASP A 1 183 ? 8.467 -15.748 -13.599 1.00 83.88 183 ASP A CA 1
ATOM 1494 C C . ASP A 1 183 ? 7.901 -16.895 -12.741 1.00 83.88 183 ASP A C 1
ATOM 1496 O O . ASP A 1 183 ? 7.096 -16.708 -11.819 1.00 83.88 183 ASP A O 1
ATOM 1500 N N . GLU A 1 184 ? 8.353 -18.116 -13.032 1.00 86.69 184 GLU A N 1
ATOM 1501 C CA . GLU A 1 184 ? 7.933 -19.301 -12.280 1.00 86.69 184 GLU A CA 1
ATOM 1502 C C . GLU A 1 184 ? 8.475 -19.324 -10.849 1.00 86.69 184 GLU A C 1
ATOM 1504 O O . GLU A 1 184 ? 7.856 -19.929 -9.973 1.00 86.69 184 GLU A O 1
ATOM 1509 N N . PHE A 1 185 ? 9.637 -18.715 -10.605 1.00 86.38 185 PHE A N 1
ATOM 1510 C CA . PHE A 1 185 ? 10.317 -18.811 -9.320 1.00 86.38 185 PHE A CA 1
ATOM 1511 C C . PHE A 1 185 ? 9.500 -18.127 -8.221 1.00 86.38 185 PHE A C 1
ATOM 1513 O O . PHE A 1 185 ? 9.163 -18.767 -7.225 1.00 86.38 185 PHE A O 1
ATOM 1520 N N . ASN A 1 186 ? 9.115 -16.867 -8.405 1.00 84.75 186 ASN A N 1
ATOM 1521 C CA . ASN A 1 186 ? 8.310 -16.126 -7.437 1.00 84.75 186 ASN A CA 1
ATOM 1522 C C . ASN A 1 186 ? 6.906 -16.722 -7.310 1.00 84.75 186 ASN A C 1
ATOM 1524 O O . ASN A 1 186 ? 6.428 -16.934 -6.195 1.00 84.75 186 ASN A O 1
ATOM 1528 N N . THR A 1 187 ? 6.298 -17.114 -8.435 1.00 88.25 187 THR A N 1
ATOM 1529 C CA . THR A 1 187 ? 4.980 -17.764 -8.437 1.00 88.25 187 THR A CA 1
ATOM 1530 C C . THR A 1 187 ? 4.974 -19.052 -7.600 1.00 88.25 187 THR A C 1
ATOM 1532 O O . THR A 1 187 ? 4.029 -19.292 -6.851 1.00 88.25 187 THR A O 1
ATOM 1535 N N . LYS A 1 188 ? 6.038 -19.870 -7.663 1.00 87.75 188 LYS A N 1
ATOM 1536 C CA . LYS A 1 188 ? 6.164 -21.109 -6.869 1.00 87.75 188 LYS A CA 1
ATOM 1537 C C . LYS A 1 188 ? 6.506 -20.862 -5.397 1.00 87.75 188 LYS A C 1
ATOM 1539 O O . LYS A 1 188 ? 6.077 -21.641 -4.552 1.00 87.75 188 LYS A O 1
ATOM 1544 N N . ASN A 1 189 ? 7.280 -19.821 -5.085 1.0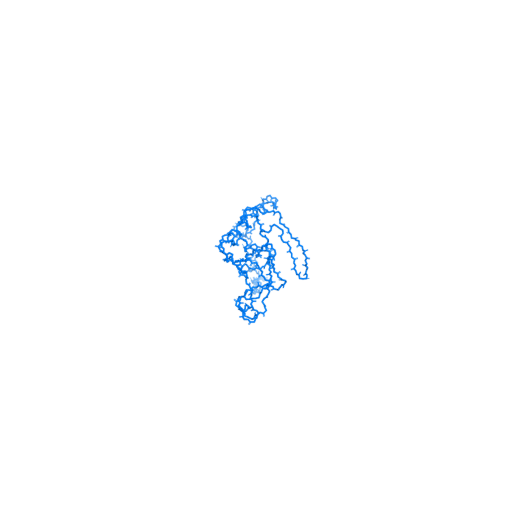0 80.38 189 ASN A N 1
ATOM 1545 C CA . ASN A 1 189 ? 7.798 -19.581 -3.731 1.00 80.38 189 ASN A CA 1
ATOM 1546 C C . ASN A 1 189 ? 6.944 -18.619 -2.880 1.00 80.38 189 ASN A C 1
ATOM 1548 O O . ASN A 1 189 ? 7.167 -18.532 -1.675 1.00 80.38 189 ASN A O 1
ATOM 1552 N N . GLY A 1 190 ? 5.966 -17.923 -3.472 1.00 83.69 190 GLY A N 1
ATOM 1553 C CA . GLY A 1 190 ? 5.062 -17.013 -2.753 1.00 83.69 190 GLY A CA 1
ATOM 1554 C C . GLY A 1 190 ? 3.610 -17.007 -3.241 1.00 83.69 190 GLY A C 1
ATOM 1555 O O . GLY A 1 190 ? 2.770 -16.368 -2.613 1.00 83.69 190 GLY A O 1
ATOM 1556 N N . GLY A 1 191 ? 3.292 -17.728 -4.321 1.00 91.94 191 GLY A N 1
ATOM 1557 C CA . GLY A 1 191 ? 1.990 -17.652 -4.986 1.00 91.94 191 GLY A CA 1
ATOM 1558 C C . GLY A 1 191 ? 1.887 -16.470 -5.955 1.00 91.94 191 GLY A C 1
ATOM 1559 O O . GLY A 1 191 ? 2.834 -15.709 -6.147 1.00 91.94 191 GLY A O 1
ATOM 1560 N N . GLN A 1 192 ? 0.724 -16.333 -6.596 1.00 94.81 192 GLN A N 1
ATOM 1561 C CA . GLN A 1 192 ? 0.441 -15.232 -7.520 1.00 94.81 192 GLN A CA 1
ATOM 1562 C C . GLN A 1 192 ? -0.324 -14.101 -6.819 1.00 94.81 192 GLN A C 1
ATOM 1564 O O . GLN A 1 192 ? -1.228 -14.355 -6.021 1.00 94.81 192 GLN A O 1
ATOM 1569 N N . ARG A 1 193 ? -0.003 -12.849 -7.159 1.00 95.44 193 ARG A N 1
ATOM 1570 C CA . ARG A 1 193 ? -0.707 -11.666 -6.645 1.00 95.44 193 ARG A CA 1
ATOM 1571 C C . ARG A 1 193 ? -2.028 -11.465 -7.379 1.00 95.44 193 ARG A C 1
ATOM 1573 O O . ARG A 1 193 ? -2.068 -11.406 -8.604 1.00 95.44 193 ARG A O 1
ATOM 1580 N N . MET A 1 194 ? -3.103 -11.329 -6.606 1.00 94.69 194 MET A N 1
ATOM 1581 C CA . MET A 1 194 ? -4.471 -11.190 -7.123 1.00 94.69 194 MET A CA 1
ATOM 1582 C C . MET A 1 194 ? -5.017 -9.761 -7.024 1.00 94.69 194 MET A C 1
ATOM 1584 O O . MET A 1 194 ? -5.929 -9.397 -7.764 1.00 94.69 194 MET A O 1
ATOM 1588 N N . ALA A 1 195 ? -4.498 -8.969 -6.085 1.00 96.25 195 ALA A N 1
ATOM 1589 C CA . ALA A 1 195 ? -4.917 -7.600 -5.825 1.00 96.25 195 ALA A CA 1
ATOM 1590 C C . ALA A 1 195 ? -3.791 -6.827 -5.129 1.00 96.25 195 ALA A C 1
ATOM 1592 O O . ALA A 1 195 ? -2.996 -7.416 -4.395 1.00 96.25 195 ALA A O 1
ATOM 1593 N N . THR A 1 196 ? -3.792 -5.509 -5.310 1.00 97.62 196 THR A N 1
ATOM 1594 C CA . THR A 1 196 ? -2.863 -4.582 -4.658 1.00 97.62 196 THR A CA 1
ATOM 1595 C C . THR A 1 196 ? -3.652 -3.491 -3.960 1.00 97.62 196 THR A C 1
ATOM 1597 O O . THR A 1 196 ? -4.625 -2.974 -4.507 1.00 97.62 196 THR A O 1
ATOM 1600 N N . MET A 1 197 ? -3.217 -3.119 -2.757 1.00 97.94 197 MET A N 1
ATOM 1601 C CA . MET A 1 197 ? -3.745 -1.961 -2.047 1.00 97.94 197 MET A CA 1
ATOM 1602 C C . MET A 1 197 ? -2.642 -0.914 -1.906 1.00 97.94 197 MET A C 1
ATOM 1604 O O . MET A 1 197 ? -1.711 -1.078 -1.118 1.00 97.94 197 MET A O 1
ATOM 1608 N N . LEU A 1 198 ? -2.741 0.153 -2.697 1.00 98.25 198 LEU A N 1
ATOM 1609 C CA . LEU A 1 198 ? -1.821 1.282 -2.632 1.00 98.25 198 LEU A CA 1
ATOM 1610 C C . LEU A 1 198 ? -2.349 2.304 -1.622 1.00 98.25 198 LEU A C 1
ATOM 1612 O O . LEU A 1 198 ? -3.420 2.875 -1.810 1.00 98.25 198 LEU A O 1
ATOM 1616 N N . MET A 1 199 ? -1.597 2.520 -0.545 1.00 98.31 199 MET A N 1
ATOM 1617 C CA . MET A 1 199 ? -1.935 3.486 0.500 1.00 98.31 199 MET A CA 1
ATOM 1618 C C . MET A 1 199 ? -1.025 4.706 0.385 1.00 98.31 199 MET A C 1
ATOM 1620 O O . MET A 1 199 ? 0.198 4.566 0.408 1.00 98.31 199 MET A O 1
ATOM 1624 N N . TYR A 1 200 ? -1.619 5.893 0.284 1.00 97.88 200 TYR A N 1
ATOM 1625 C CA . TYR A 1 200 ? -0.892 7.159 0.344 1.00 97.88 200 TYR A CA 1
ATOM 1626 C C . TYR A 1 200 ? -0.648 7.539 1.809 1.00 97.88 200 TYR A C 1
ATOM 1628 O O . TYR A 1 200 ? -1.584 7.495 2.610 1.00 97.88 200 TYR A O 1
ATOM 1636 N N . LEU A 1 201 ? 0.607 7.858 2.143 1.00 97.31 201 LEU A N 1
ATOM 1637 C CA . LEU A 1 201 ? 1.064 8.203 3.494 1.00 97.31 201 LEU A CA 1
ATOM 1638 C C . LEU A 1 201 ? 1.318 9.705 3.621 1.00 97.31 201 LEU A C 1
ATOM 1640 O O . LEU A 1 201 ? 1.899 10.271 2.669 1.00 97.31 201 LEU A O 1
#

Organism: NCBI:txid1240361

Radius of gyration: 33.73 Å; chains: 1; bounding box: 102×86×50 Å

pLDDT: mean 82.95, std 18.48, range [39.09, 98.5]

Sequence (201 aa):
MAKLRHSRFQARKWSTLMLVLFMLFMLTIVLLMLLAFGVFSLPINNDESSPIDLSYFRRAATERSEGLGKRGDQWTEVLSWEPRAFVYHNFLSKEECEYLISLAKPHMVKSTVVDSETGKSKDSRVRTSSGTFLRRGRDKIIKTIEKRIADYTFIPADHGEGLQVLHYEAGQKYEPHYDYFVDEFNTKNGGQRMATMLMYL

InterPro domains:
  IPR006620 Prolyl 4-hydroxylase, alpha subunit [SM00702] (83-201)
  IPR045054 Prolyl 4-hydroxylase [PTHR10869] (64-201)

Secondary structure (DSSP, 8-state):
------------PPPHHHHHHHHHHHHHHHHHHHHHTTSS---------SS--HHHHHHHHHHT--SSS-----EEEEEEETTEEEEEET-S-HHHHHHHHHHHGGG-EE-EEE-TTT--EEE-SSB--EEEEEPTT-SHHHHHHHHHHHHHHTS-GGGPPPEEEEE--TT--B-S--SS--SHHHHHHH-----------